Protein 3L8U (pdb70)

Organism: Streptococcus mutans serotype c (strain ATCC 700610 / UA159) (NCBI:txid210007)

Solvent-accessible surface area: 15433 Å² total; per-residue (Å²): 149,21,82,9,12,0,0,2,20,35,1,38,78,77,72,14,14,45,34,0,19,75,1,1,3,0,3,28,4,0,4,7,5,0,129,93,35,44,27,120,123,61,132,182,178,171,127,65,150,40,66,48,68,109,17,100,44,16,107,52,1,54,124,116,29,81,44,85,13,6,0,19,22,113,176,9,154,91,16,5,13,103,35,99,1,96,57,97,77,52,0,18,0,0,3,12,46,62,95,150,29,10,54,76,82,28,65,72,75,30,72,144,59,12,3,77,19,14,42,17,93,102,98,25,126,43,19,24,20,1,0,14,0,0,5,1,0,1,11,0,1,59,33,25,120,28,88,18,22,137,49,50,188,113,123,16,51,11,13,0,0,1,19,33,0,38,82,79,72,14,15,45,36,0,28,91,1,0,12,0,2,28,3,3,4,8,6,0,133,92,33,43,31,117,127,54,126,177,155,189,102,72,53,70,107,20,101,43,17,101,58,1,55,119,124,28,80,43,84,12,5,0,21,24,113,178,10,153,93,16,5,13,106,34,95,1,94,59,94,79,51,0,19,0,0,4,13,45,60,94,148,30,6,37,145,80,27,69,75,131,21,69,133,68,13,2,78,19,14,42,17,93,101,68,5,129,41,16,26,20,2,0,15,0,0,6,1,0,1,10,0,1,59,34,26,119,28,85,6,22,133,35,29,163,84,35,112

Structure (mmCIF, N/CA/C/O backbone):
data_3L8U
#
_entry.id   3L8U
#
_cell.length_a   82.277
_cell.length_b   82.277
_cell.length_c   70.992
_cell.angle_alpha   90.00
_cell.angle_beta   90.00
_cell.angle_gamma   90.00
#
_symmetry.space_group_name_H-M   'P 43'
#
loop_
_entity.id
_entity.type
_entity.pdbx_description
1 polymer 'Putative rRNA methylase'
2 water water
#
loop_
_atom_site.group_PDB
_atom_site.id
_atom_site.type_symbol
_atom_site.label_atom_id
_atom_site.label_alt_id
_atom_site.label_comp_id
_atom_site.label_asym_id
_atom_site.label_entity_id
_atom_site.label_seq_id
_atom_site.pdbx_PDB_ins_code
_atom_site.Cartn_x
_atom_site.Cartn_y
_atom_site.Cartn_z
_atom_site.occupancy
_atom_site.B_iso_or_equiv
_atom_site.auth_seq_id
_atom_site.auth_comp_id
_atom_site.auth_asym_id
_atom_site.auth_atom_id
_atom_site.pdbx_PDB_model_num
ATOM 1 N N . LEU A 1 15 ? 25.404 -7.209 2.321 1.00 60.91 15 LEU A N 1
ATOM 2 C CA . LEU A 1 15 ? 24.295 -6.865 3.284 1.00 58.63 15 LEU A CA 1
ATOM 3 C C . LEU A 1 15 ? 23.791 -5.417 3.127 1.00 54.62 15 LEU A C 1
ATOM 4 O O . LEU A 1 15 ? 24.566 -4.461 3.250 1.00 53.55 15 LEU A O 1
ATOM 9 N N . GLY A 1 16 ? 22.492 -5.276 2.860 1.00 52.84 16 GLY A N 1
ATOM 10 C CA . GLY A 1 16 ? 21.850 -3.985 2.599 1.00 48.71 16 GLY A CA 1
ATOM 11 C C . GLY A 1 16 ? 21.985 -2.911 3.664 1.00 45.91 16 GLY A C 1
ATOM 12 O O . GLY A 1 16 ? 21.744 -3.147 4.852 1.00 46.10 16 GLY A O 1
ATOM 13 N N . ARG A 1 17 ? 22.373 -1.720 3.218 1.00 42.93 17 ARG A N 1
ATOM 14 C CA . ARG A 1 17 ? 22.532 -0.556 4.093 1.00 40.06 17 ARG A CA 1
ATOM 15 C C . ARG A 1 17 ? 22.136 0.750 3.410 1.00 36.19 17 ARG A C 1
ATOM 16 O O . ARG A 1 17 ? 21.821 0.774 2.218 1.00 34.19 17 ARG A O 1
ATOM 24 N N . ASN A 1 18 ? 22.211 1.844 4.161 1.00 33.56 18 ASN A N 1
ATOM 25 C CA . ASN A 1 18 ? 21.843 3.151 3.596 1.00 31.57 18 ASN A CA 1
ATOM 26 C C . ASN A 1 18 ? 23.069 3.956 3.226 1.00 31.84 18 ASN A C 1
ATOM 27 O O . ASN A 1 18 ? 24.116 3.855 3.882 1.00 31.40 18 ASN A O 1
ATOM 32 N N . HIS A 1 19 ? 22.934 4.736 2.153 1.00 30.57 19 HIS A N 1
ATOM 33 C CA . HIS A 1 19 ? 24.047 5.509 1.590 1.00 30.96 19 HIS A CA 1
ATOM 34 C C . HIS A 1 19 ? 23.547 6.920 1.289 1.00 29.90 19 HIS A C 1
ATOM 35 O O . HIS A 1 19 ? 22.430 7.086 0.780 1.00 29.02 19 HIS A O 1
ATOM 42 N N . VAL A 1 20 ? 24.373 7.925 1.544 1.00 30.72 20 VAL A N 1
ATOM 43 C CA . VAL A 1 20 ? 24.017 9.321 1.200 1.00 30.13 20 VAL A CA 1
ATOM 44 C C . VAL A 1 20 ? 24.951 9.692 0.047 1.00 31.54 20 VAL A C 1
ATOM 45 O O . VAL A 1 20 ? 26.143 9.377 0.102 1.00 31.51 20 VAL A O 1
ATOM 49 N N . VAL A 1 21 ? 24.412 10.292 -1.014 1.00 30.97 21 VAL A N 1
ATOM 50 C CA . VAL A 1 21 ? 25.258 10.677 -2.165 1.00 31.88 21 VAL A CA 1
ATOM 51 C C . VAL A 1 21 ? 25.053 12.166 -2.385 1.00 31.95 21 VAL A C 1
ATOM 52 O O . VAL A 1 21 ? 23.921 12.606 -2.560 1.00 29.44 21 VAL A O 1
ATOM 56 N N . LEU A 1 22 ? 26.132 12.944 -2.270 1.00 31.35 22 LEU A N 1
ATOM 57 C CA . LEU A 1 22 ? 26.068 14.385 -2.432 1.00 30.82 22 LEU A CA 1
ATOM 58 C C . LEU A 1 22 ? 26.644 14.746 -3.798 1.00 32.67 22 LEU A C 1
ATOM 59 O O . LEU A 1 22 ? 27.766 14.443 -4.075 1.00 32.32 22 LEU A O 1
ATOM 64 N N . PHE A 1 23 ? 25.857 15.400 -4.629 1.00 33.70 23 PHE A N 1
ATOM 65 C CA . PHE A 1 23 ? 26.381 15.847 -5.932 1.00 35.45 23 PHE A CA 1
ATOM 66 C C . PHE A 1 23 ? 27.018 17.219 -5.772 1.00 35.07 23 PHE A C 1
ATOM 67 O O . PHE A 1 23 ? 26.296 18.176 -5.474 1.00 36.40 23 PHE A O 1
ATOM 75 N N . GLN A 1 24 ? 28.343 17.316 -5.977 1.00 36.34 24 GLN A N 1
ATOM 76 C CA . GLN A 1 24 ? 29.075 18.591 -5.895 1.00 36.59 24 GLN A CA 1
ATOM 77 C C . GLN A 1 24 ? 28.670 19.497 -4.708 1.00 36.76 24 GLN A C 1
ATOM 78 O O . GLN A 1 24 ? 28.311 20.645 -4.930 1.00 36.46 24 GLN A O 1
ATOM 84 N N . PRO A 1 25 ? 28.758 18.990 -3.436 1.00 37.14 25 PRO A N 1
ATOM 85 C CA . PRO A 1 25 ? 28.338 19.743 -2.239 1.00 36.06 25 PRO A CA 1
ATOM 86 C C . PRO A 1 25 ? 29.067 21.086 -2.237 1.00 38.10 25 PRO A C 1
ATOM 87 O O . PRO A 1 25 ? 30.259 21.106 -2.560 1.00 38.50 25 PRO A O 1
ATOM 91 N N . GLN A 1 26 ? 28.391 22.190 -1.908 1.00 37.41 26 GLN A N 1
ATOM 92 C CA . GLN A 1 26 ? 28.975 23.523 -2.109 1.00 39.16 26 GLN A CA 1
ATOM 93 C C . GLN A 1 26 ? 29.313 24.219 -0.821 1.00 40.02 26 GLN A C 1
ATOM 94 O O . GLN A 1 26 ? 30.142 25.090 -0.810 1.00 41.03 26 GLN A O 1
ATOM 100 N N . ILE A 1 27 ? 28.647 23.851 0.266 1.00 40.27 27 ILE A N 1
ATOM 101 C CA . ILE A 1 27 ? 28.832 24.540 1.549 1.00 41.37 27 ILE A CA 1
ATOM 102 C C . ILE A 1 27 ? 29.495 23.637 2.579 1.00 40.63 27 ILE A C 1
ATOM 103 O O . ILE A 1 27 ? 28.932 22.595 2.908 1.00 40.25 27 ILE A O 1
ATOM 108 N N . PRO A 1 28 ? 30.674 24.056 3.106 1.00 40.49 28 PRO A N 1
ATOM 109 C CA . PRO A 1 28 ? 31.419 23.272 4.082 1.00 39.84 28 PRO A CA 1
ATOM 110 C C . PRO A 1 28 ? 30.577 22.846 5.300 1.00 38.31 28 PRO A C 1
ATOM 111 O O . PRO A 1 28 ? 30.561 21.662 5.621 1.00 35.38 28 PRO A O 1
ATOM 115 N N . ALA A 1 29 ? 29.892 23.789 5.962 1.00 38.25 29 ALA A N 1
ATOM 116 C CA . ALA A 1 29 ? 29.115 23.460 7.158 1.00 38.72 29 ALA A CA 1
ATOM 117 C C . ALA A 1 29 ? 28.053 22.377 6.907 1.00 36.75 29 ALA A C 1
ATOM 118 O O . ALA A 1 29 ? 27.834 21.495 7.772 1.00 36.03 29 ALA A O 1
ATOM 120 N N . ASN A 1 30 ? 27.400 22.398 5.733 1.00 36.41 30 ASN A N 1
ATOM 121 C CA . ASN A 1 30 ? 26.413 21.325 5.394 1.00 34.58 30 ASN A CA 1
ATOM 122 C C . ASN A 1 30 ? 27.125 19.988 5.272 1.00 33.54 30 ASN A C 1
ATOM 123 O O . ASN A 1 30 ? 26.612 18.965 5.736 1.00 33.33 30 ASN A O 1
ATOM 128 N N . THR A 1 31 ? 28.322 19.972 4.669 1.00 34.26 31 THR A N 1
ATOM 129 C CA . THR A 1 31 ? 29.020 18.702 4.488 1.00 34.13 31 THR A CA 1
ATOM 130 C C . THR A 1 31 ? 29.505 18.139 5.829 1.00 33.98 31 THR A C 1
ATOM 131 O O . THR A 1 31 ? 29.431 16.948 6.060 1.00 32.50 31 THR A O 1
ATOM 135 N N . GLY A 1 32 ? 29.970 18.996 6.730 1.00 34.11 32 GLY A N 1
ATOM 136 C CA . GLY A 1 32 ? 30.371 18.546 8.071 1.00 35.43 32 GLY A CA 1
ATOM 137 C C . GLY A 1 32 ? 29.233 18.009 8.921 1.00 33.94 32 GLY A C 1
ATOM 138 O O . GLY A 1 32 ? 29.389 17.033 9.655 1.00 33.34 32 GLY A O 1
ATOM 139 N N . ASN A 1 33 ? 28.061 18.624 8.824 1.00 33.63 33 ASN A N 1
ATOM 140 C CA . ASN A 1 33 ? 26.888 18.078 9.501 1.00 32.85 33 ASN A CA 1
ATOM 141 C C . ASN A 1 33 ? 26.434 16.743 8.949 1.00 30.61 33 ASN A C 1
ATOM 142 O O . ASN A 1 33 ? 26.068 15.853 9.711 1.00 30.04 33 ASN A O 1
ATOM 147 N N . ILE A 1 34 ? 26.480 16.602 7.622 1.00 30.31 34 ILE A N 1
ATOM 148 C CA . ILE A 1 34 ? 26.173 15.333 6.932 1.00 28.88 34 ILE A CA 1
ATOM 149 C C . ILE A 1 34 ? 27.105 14.194 7.362 1.00 29.03 34 ILE A C 1
ATOM 150 O O . ILE A 1 34 ? 26.654 13.073 7.652 1.00 29.48 34 ILE A O 1
ATOM 155 N N . ALA A 1 35 ? 28.402 14.482 7.440 1.00 28.70 35 ALA A N 1
ATOM 156 C CA . ALA A 1 35 ? 29.368 13.527 7.940 1.00 30.04 35 ALA A CA 1
ATOM 157 C C . ALA A 1 35 ? 29.015 13.061 9.338 1.00 30.64 35 ALA A C 1
ATOM 158 O O . ALA A 1 35 ? 29.114 11.861 9.658 1.00 32.94 35 ALA A O 1
ATOM 160 N N . ARG A 1 36 ? 28.633 13.994 10.193 1.00 31.09 36 ARG A N 1
ATOM 161 C CA . ARG A 1 36 ? 28.201 13.669 11.544 1.00 33.38 36 ARG A CA 1
ATOM 162 C C . ARG A 1 36 ? 26.939 12.793 11.621 1.00 31.68 36 ARG A C 1
ATOM 163 O O . ARG A 1 36 ? 26.852 11.855 12.425 1.00 30.95 36 ARG A O 1
ATOM 171 N N . THR A 1 37 ? 25.948 13.094 10.784 1.00 30.83 37 THR A N 1
ATOM 172 C CA . THR A 1 37 ? 24.762 12.271 10.698 1.00 28.24 37 THR A CA 1
ATOM 173 C C . THR A 1 37 ? 25.149 10.874 10.214 1.00 27.43 37 THR A C 1
ATOM 174 O O . THR A 1 37 ? 24.673 9.881 10.752 1.00 26.09 37 THR A O 1
ATOM 178 N N . CYS A 1 38 ? 25.962 10.786 9.166 1.00 28.42 38 CYS A N 1
ATOM 179 C CA . CYS A 1 38 ? 26.445 9.479 8.684 1.00 30.00 38 CYS A CA 1
ATOM 180 C C . CYS A 1 38 ? 27.157 8.648 9.767 1.00 31.05 38 CYS A C 1
ATOM 181 O O . CYS A 1 38 ? 26.901 7.446 9.916 1.00 31.35 38 CYS A O 1
ATOM 184 N N . ALA A 1 39 ? 28.069 9.279 10.505 1.00 32.33 39 ALA A N 1
ATOM 185 C CA . ALA A 1 39 ? 28.776 8.621 11.600 1.00 32.95 39 ALA A CA 1
ATOM 186 C C . ALA A 1 39 ? 27.789 8.144 12.640 1.00 33.04 39 ALA A C 1
ATOM 187 O O . ALA A 1 39 ? 28.021 7.098 13.211 1.00 35.48 39 ALA A O 1
ATOM 189 N N . ALA A 1 40 ? 26.745 8.928 12.946 1.00 29.42 40 ALA A N 1
ATOM 190 C CA . ALA A 1 40 ? 25.781 8.579 14.017 1.00 31.08 40 ALA A CA 1
ATOM 191 C C . ALA A 1 40 ? 24.892 7.406 13.615 1.00 30.02 40 ALA A C 1
ATOM 192 O O . ALA A 1 40 ? 24.272 6.735 14.478 1.00 28.30 40 ALA A O 1
ATOM 194 N N . THR A 1 41 ? 24.770 7.223 12.297 1.00 29.03 41 THR A N 1
ATOM 195 C CA . THR A 1 41 ? 23.767 6.294 11.763 1.00 29.82 41 THR A CA 1
ATOM 196 C C . THR A 1 41 ? 24.311 5.064 10.986 1.00 31.47 41 THR A C 1
ATOM 197 O O . THR A 1 41 ? 23.501 4.271 10.457 1.00 30.58 41 THR A O 1
ATOM 201 N N . ASN A 1 42 ? 25.646 4.949 10.873 1.00 29.70 42 ASN A N 1
ATOM 202 C CA . ASN A 1 42 ? 26.262 3.874 10.103 1.00 31.54 42 ASN A CA 1
ATOM 203 C C . ASN A 1 42 ? 25.856 3.977 8.619 1.00 31.13 42 ASN A C 1
ATOM 204 O O . ASN A 1 42 ? 25.737 2.972 7.945 1.00 31.75 42 ASN A O 1
ATOM 209 N N . THR A 1 43 ? 25.690 5.202 8.134 1.00 29.25 43 THR A N 1
ATOM 210 C CA . THR A 1 43 ? 25.382 5.467 6.733 1.00 30.26 43 THR A CA 1
ATOM 211 C C . THR A 1 43 ? 26.695 5.733 6.002 1.00 32.30 43 THR A C 1
ATOM 212 O O . THR A 1 43 ? 27.558 6.475 6.509 1.00 32.61 43 THR A O 1
ATOM 216 N N . SER A 1 44 ? 26.873 5.120 4.827 1.00 33.07 44 SER A N 1
ATOM 217 C CA . SER A 1 44 ? 28.026 5.432 3.981 1.00 34.43 44 SER A CA 1
ATOM 218 C C . SER A 1 44 ? 27.837 6.737 3.274 1.00 33.78 44 SER A C 1
ATOM 219 O O . SER A 1 44 ? 26.735 7.059 2.883 1.00 33.42 44 SER A O 1
ATOM 222 N N . LEU A 1 45 ? 28.926 7.456 3.028 1.00 33.97 45 LEU A N 1
ATOM 223 C CA . LEU A 1 45 ? 28.826 8.733 2.369 1.00 34.48 45 LEU A CA 1
ATOM 224 C C . LEU A 1 45 ? 29.564 8.696 1.026 1.00 35.29 45 LEU A C 1
ATOM 225 O O . LEU A 1 45 ? 30.693 8.188 0.910 1.00 36.03 45 LEU A O 1
ATOM 230 N N . HIS A 1 46 ? 28.903 9.208 -0.001 1.00 34.52 46 HIS A N 1
ATOM 231 C CA . HIS A 1 46 ? 29.464 9.198 -1.352 1.00 35.30 46 HIS A CA 1
ATOM 232 C C . HIS A 1 46 ? 29.404 10.626 -1.870 1.00 35.49 46 HIS A C 1
ATOM 233 O O . HIS A 1 46 ? 28.382 11.307 -1.703 1.00 33.60 46 HIS A O 1
ATOM 240 N N . ILE A 1 47 ? 30.468 11.075 -2.510 1.00 35.28 47 ILE A N 1
ATOM 241 C CA . ILE A 1 47 ? 30.556 12.458 -2.949 1.00 36.12 47 ILE A CA 1
ATOM 242 C C . ILE A 1 47 ? 31.001 12.489 -4.412 1.00 37.59 47 ILE A C 1
ATOM 243 O O . ILE A 1 47 ? 31.984 11.863 -4.806 1.00 40.13 47 ILE A O 1
ATOM 248 N N . ILE A 1 48 ? 30.283 13.238 -5.217 1.00 38.07 48 ILE A N 1
ATOM 249 C CA . ILE A 1 48 ? 30.641 13.424 -6.641 1.00 39.41 48 ILE A CA 1
ATOM 250 C C . ILE A 1 48 ? 31.450 14.707 -6.779 1.00 38.72 48 ILE A C 1
ATOM 251 O O . ILE A 1 48 ? 30.972 15.758 -6.411 1.00 39.99 48 ILE A O 1
ATOM 256 N N . ARG A 1 49 ? 32.698 14.608 -7.263 1.00 44.06 49 ARG A N 1
ATOM 257 C CA . ARG A 1 49 ? 33.639 15.725 -7.335 1.00 45.07 49 ARG A CA 1
ATOM 258 C C . ARG A 1 49 ? 33.130 16.595 -8.538 1.00 45.78 49 ARG A C 1
ATOM 259 O O . ARG A 1 49 ? 32.449 16.093 -9.430 1.00 45.82 49 ARG A O 1
ATOM 267 N N . PRO A 1 50 ? 33.433 17.909 -8.557 1.00 46.80 50 PRO A N 1
ATOM 268 C CA . PRO A 1 50 ? 34.130 18.564 -7.459 1.00 47.83 50 PRO A CA 1
ATOM 269 C C . PRO A 1 50 ? 33.248 19.222 -6.397 1.00 46.58 50 PRO A C 1
ATOM 270 O O . PRO A 1 50 ? 32.146 19.730 -6.664 1.00 44.66 50 PRO A O 1
ATOM 274 N N . MET A 1 51 ? 33.753 19.212 -5.175 1.00 47.26 51 MET A N 1
ATOM 275 C CA . MET A 1 51 ? 33.111 19.959 -4.121 1.00 48.38 51 MET A CA 1
ATOM 276 C C . MET A 1 51 ? 33.331 21.457 -4.370 1.00 47.12 51 MET A C 1
ATOM 277 O O . MET A 1 51 ? 34.289 21.855 -5.028 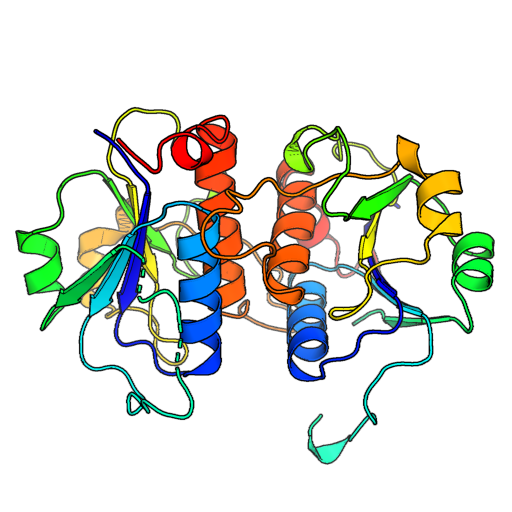1.00 49.99 51 MET A O 1
ATOM 282 N N . GLY A 1 52 ? 32.465 22.292 -3.825 1.00 45.08 52 GLY A N 1
ATOM 283 C CA . GLY A 1 52 ? 32.587 23.723 -4.017 1.00 45.20 52 GLY A CA 1
ATOM 284 C C . GLY A 1 52 ? 33.495 24.421 -3.037 1.00 46.28 52 GLY A C 1
ATOM 285 O O . GLY A 1 52 ? 33.575 25.650 -3.037 1.00 47.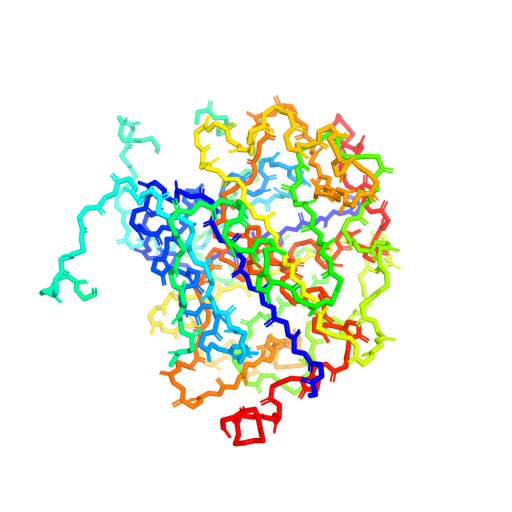22 52 GLY A O 1
ATOM 286 N N . PHE A 1 53 ? 34.208 23.644 -2.215 1.00 45.81 53 PHE A N 1
ATOM 287 C CA . PHE A 1 53 ? 35.050 24.206 -1.174 1.00 46.79 53 PHE A CA 1
ATOM 288 C C . PHE A 1 53 ? 36.337 23.405 -0.973 1.00 49.22 53 PHE A C 1
ATOM 289 O O . PHE A 1 53 ? 36.364 22.214 -1.233 1.00 48.29 53 PHE A O 1
ATOM 297 N N . PRO A 1 54 ? 37.421 24.075 -0.557 1.00 53.49 54 PRO A N 1
ATOM 298 C CA . PRO A 1 54 ? 38.660 23.373 -0.242 1.00 56.67 54 PRO A CA 1
ATOM 299 C C . PRO A 1 54 ? 38.541 22.575 1.057 1.00 57.98 54 PRO A C 1
ATOM 300 O O . PRO A 1 54 ? 37.826 23.009 1.998 1.00 57.92 54 PRO A O 1
ATOM 304 N N . ILE A 1 55 ? 39.180 21.397 1.074 1.00 59.65 55 ILE A N 1
ATOM 305 C CA . ILE A 1 55 ? 39.220 20.530 2.254 1.00 60.99 55 ILE A CA 1
ATOM 306 C C . ILE A 1 55 ? 40.371 20.981 3.126 1.00 63.73 55 ILE A C 1
ATOM 307 O O . ILE A 1 55 ? 41.544 20.821 2.777 1.00 64.96 55 ILE A O 1
ATOM 312 N N . ASP A 1 56 ? 40.027 21.581 4.253 1.00 64.70 56 ASP A N 1
ATOM 313 C CA . ASP A 1 56 ? 41.024 22.187 5.110 1.00 67.79 56 ASP A CA 1
ATOM 314 C C . ASP A 1 56 ? 41.240 21.310 6.337 1.00 68.90 56 ASP A C 1
ATOM 315 O O . ASP A 1 56 ? 40.385 21.214 7.213 1.00 66.94 56 ASP A O 1
ATOM 320 N N . ASP A 1 57 ? 42.406 20.667 6.349 1.00 71.79 57 ASP A N 1
ATOM 321 C CA . ASP A 1 57 ? 42.869 19.761 7.391 1.00 74.17 57 ASP A CA 1
ATOM 322 C C . ASP A 1 57 ? 42.638 20.282 8.808 1.00 75.40 57 ASP A C 1
ATOM 323 O O . ASP A 1 57 ? 41.994 19.615 9.617 1.00 73.81 57 ASP A O 1
ATOM 328 N N . LYS A 1 58 ? 43.195 21.460 9.096 1.00 78.30 58 LYS A N 1
ATOM 329 C CA . LYS A 1 58 ? 43.080 22.109 10.405 1.00 81.05 58 LYS A CA 1
ATOM 330 C C . LYS A 1 58 ? 41.646 22.452 10.811 1.00 79.60 58 LYS A C 1
ATOM 331 O O . LYS A 1 58 ? 41.244 22.155 11.932 1.00 79.90 58 LYS A O 1
ATOM 337 N N . LYS A 1 59 ? 40.882 23.072 9.911 1.00 78.93 59 LYS A N 1
ATOM 338 C CA . LYS A 1 59 ? 39.455 23.325 10.163 1.00 78.21 59 LYS A CA 1
ATOM 339 C C . LYS A 1 59 ? 38.702 22.016 10.425 1.00 77.01 59 LYS A C 1
ATOM 340 O O . LYS A 1 59 ? 37.822 21.971 11.299 1.00 77.23 59 LYS A O 1
ATOM 346 N N . MET A 1 60 ? 39.037 20.980 9.640 1.00 76.65 60 MET A N 1
ATOM 347 C CA . MET A 1 60 ? 38.703 19.556 9.906 1.00 75.49 60 MET A CA 1
ATOM 348 C C . MET A 1 60 ? 37.653 19.009 8.955 1.00 72.81 60 MET A C 1
ATOM 349 O O . MET A 1 60 ? 37.867 18.981 7.736 1.00 72.24 60 MET A O 1
ATOM 354 N N . TYR A 1 67 ? 36.860 14.319 12.796 1.00 73.88 67 TYR A N 1
ATOM 355 C CA . TYR A 1 67 ? 38.001 13.582 13.367 1.00 76.76 67 TYR A CA 1
ATOM 356 C C . TYR A 1 67 ? 37.855 12.045 13.305 1.00 76.55 67 TYR A C 1
ATOM 357 O O . TYR A 1 67 ? 38.727 11.309 13.798 1.00 78.34 67 TYR A O 1
ATOM 359 N N . TRP A 1 68 ? 36.760 11.576 12.700 1.00 73.89 68 TRP A N 1
ATOM 360 C CA . TRP A 1 68 ? 36.433 10.141 12.615 1.00 73.84 68 TRP A CA 1
ATOM 361 C C . TRP A 1 68 ? 36.418 9.641 11.150 1.00 72.95 68 TRP A C 1
ATOM 362 O O . TRP A 1 68 ? 35.997 8.506 10.881 1.00 72.12 68 TRP A O 1
ATOM 373 N N . ASP A 1 69 ? 36.885 10.493 10.226 1.00 73.35 69 ASP A N 1
ATOM 374 C CA . ASP A 1 69 ? 36.981 10.190 8.782 1.00 72.94 69 ASP A CA 1
ATOM 375 C C . ASP A 1 69 ? 37.291 8.723 8.431 1.00 73.90 69 ASP A C 1
ATOM 376 O O . ASP A 1 69 ? 38.246 8.117 8.949 1.00 75.80 69 ASP A O 1
ATOM 381 N N . LEU A 1 71 ? 34.389 7.182 9.418 1.00 59.29 71 LEU A N 1
ATOM 382 C CA . LEU A 1 71 ? 33.227 6.862 8.598 1.00 56.50 71 LEU A CA 1
ATOM 383 C C . LEU A 1 71 ? 33.619 6.357 7.197 1.00 56.16 71 LEU A C 1
ATOM 384 O O . LEU A 1 71 ? 34.778 6.492 6.774 1.00 56.50 71 LEU A O 1
ATOM 389 N N . ASP A 1 72 ? 32.661 5.739 6.515 1.00 52.81 72 ASP A N 1
ATOM 390 C CA . ASP A 1 72 ? 32.884 5.102 5.223 1.00 52.94 72 ASP A CA 1
ATOM 391 C C . ASP A 1 72 ? 32.630 6.053 4.029 1.00 51.52 72 ASP A C 1
ATOM 392 O O . ASP A 1 72 ? 31.477 6.191 3.588 1.00 49.63 72 ASP A O 1
ATOM 397 N N . VAL A 1 73 ? 33.693 6.687 3.494 1.00 51.00 73 VAL A N 1
ATOM 398 C CA . VAL A 1 73 ? 33.525 7.730 2.473 1.00 49.27 73 VAL A CA 1
ATOM 399 C C . VAL A 1 73 ? 34.120 7.361 1.130 1.00 49.52 73 VAL A C 1
ATOM 400 O O . VAL A 1 73 ? 35.221 6.801 1.057 1.00 51.69 73 VAL A O 1
ATOM 404 N N . HIS A 1 74 ? 33.392 7.673 0.060 1.00 47.18 74 HIS A N 1
ATOM 405 C CA . HIS A 1 74 ? 33.804 7.322 -1.302 1.00 47.78 74 HIS A CA 1
ATOM 406 C C . HIS A 1 74 ? 33.667 8.555 -2.161 1.00 46.60 74 HIS A C 1
ATOM 407 O O . HIS A 1 74 ? 32.696 9.317 -2.007 1.00 42.05 74 HIS A O 1
ATOM 414 N N . PHE A 1 75 ? 34.615 8.731 -3.077 1.00 47.01 75 PHE A N 1
ATOM 415 C CA . PHE A 1 75 ? 34.591 9.834 -4.025 1.00 47.94 75 PHE A CA 1
ATOM 416 C C . PHE A 1 75 ? 34.458 9.322 -5.459 1.00 48.61 75 PHE A C 1
ATOM 417 O O . PHE A 1 75 ? 34.888 8.215 -5.783 1.00 48.00 75 PHE A O 1
ATOM 425 N N . TYR A 1 76 ? 33.855 10.147 -6.306 1.00 47.02 76 TYR A N 1
ATOM 426 C CA . TYR A 1 76 ? 33.626 9.830 -7.726 1.00 48.08 76 TYR A CA 1
ATOM 427 C C . TYR A 1 76 ? 33.884 11.070 -8.573 1.00 49.69 76 TYR A C 1
ATOM 428 O O . TYR A 1 76 ? 33.574 12.212 -8.160 1.00 48.92 76 TYR A O 1
ATOM 437 N N . ASP A 1 77 ? 34.431 10.827 -9.766 1.00 52.01 77 ASP A N 1
ATOM 438 C CA . ASP A 1 77 ? 34.731 11.880 -10.719 1.00 53.68 77 ASP A CA 1
ATOM 439 C C . ASP A 1 77 ? 33.458 12.515 -11.276 1.00 52.17 77 ASP A C 1
ATOM 440 O O . ASP A 1 77 ? 33.484 13.665 -11.746 1.00 52.37 77 ASP A O 1
ATOM 445 N N . SER A 1 78 ? 32.357 11.760 -11.252 1.00 50.25 78 SER A N 1
ATOM 446 C CA . SER A 1 78 ? 31.150 12.148 -11.972 1.00 49.45 78 SER A CA 1
ATOM 447 C C . SER A 1 78 ? 29.970 11.283 -11.566 1.00 47.79 78 SER A C 1
ATOM 448 O O . SER A 1 78 ? 30.145 10.229 -10.975 1.00 47.62 78 SER A O 1
ATOM 451 N N . LEU A 1 79 ? 28.771 11.738 -11.909 1.00 47.48 79 LEU A N 1
ATOM 452 C CA . LEU A 1 79 ? 27.543 10.995 -11.671 1.00 48.46 79 LEU A CA 1
ATOM 453 C C . LEU A 1 79 ? 27.572 9.639 -12.431 1.00 49.39 79 LEU A C 1
ATOM 454 O O . LEU A 1 79 ? 27.304 8.569 -11.865 1.00 48.51 79 LEU A O 1
ATOM 459 N N . ASN A 1 80 ? 27.961 9.684 -13.699 1.00 51.79 80 ASN A N 1
ATOM 460 C CA . ASN A 1 80 ? 28.167 8.461 -14.471 1.00 53.93 80 ASN A CA 1
ATOM 461 C C . ASN A 1 80 ? 29.081 7.439 -13.789 1.00 53.95 80 ASN A C 1
ATOM 462 O O . ASN A 1 80 ? 28.824 6.239 -13.845 1.00 53.46 80 ASN A O 1
ATOM 467 N N . ASP A 1 81 ? 30.140 7.936 -13.151 1.00 54.54 81 ASP A N 1
ATOM 468 C CA . ASP A 1 81 ? 31.129 7.127 -12.434 1.00 55.78 81 ASP A CA 1
ATOM 469 C C . ASP A 1 81 ? 30.478 6.412 -11.251 1.00 53.28 81 ASP A C 1
ATOM 470 O O . ASP A 1 81 ? 30.672 5.206 -11.049 1.00 53.91 81 ASP A O 1
ATOM 475 N N . PHE A 1 82 ? 29.736 7.177 -10.448 1.00 50.40 82 PHE A N 1
ATOM 476 C CA . PHE A 1 82 ? 28.995 6.635 -9.316 1.00 47.66 82 PHE A CA 1
ATOM 477 C C . PHE A 1 82 ? 27.955 5.592 -9.795 1.00 48.48 82 PHE A C 1
ATOM 478 O O . PHE A 1 82 ? 27.794 4.537 -9.193 1.00 48.09 82 PHE A O 1
ATOM 486 N N . MET A 1 83 ? 27.275 5.889 -10.899 1.00 50.01 83 MET A N 1
ATOM 487 C CA . MET A 1 83 ? 26.259 4.990 -11.477 1.00 51.37 83 MET A CA 1
ATOM 488 C C . MET A 1 83 ? 26.764 3.642 -12.017 1.00 54.82 83 MET A C 1
ATOM 489 O O . MET A 1 83 ? 25.989 2.682 -12.066 1.00 54.74 83 MET A O 1
ATOM 494 N N . ASN A 1 84 ? 28.041 3.571 -12.427 1.00 58.63 84 ASN A N 1
ATOM 495 C CA . ASN A 1 84 ? 28.670 2.294 -12.820 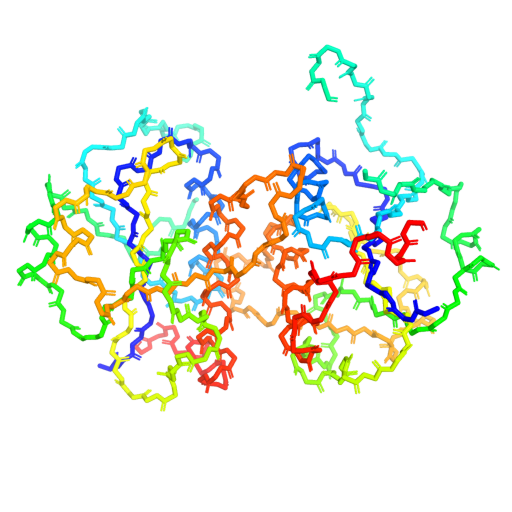1.00 62.43 84 ASN A CA 1
ATOM 496 C C . ASN A 1 84 ? 28.976 1.431 -11.598 1.00 63.56 84 ASN A C 1
ATOM 497 O O . ASN A 1 84 ? 29.024 0.206 -11.687 1.00 65.22 84 ASN A O 1
ATOM 502 N N . ILE A 1 85 ? 29.172 2.079 -10.456 1.00 63.23 85 ILE A N 1
ATOM 503 C CA . ILE A 1 85 ? 29.516 1.396 -9.215 1.00 64.40 85 ILE A CA 1
ATOM 504 C C . ILE A 1 85 ? 28.308 1.224 -8.261 1.00 63.06 85 ILE A C 1
ATOM 505 O O . ILE A 1 85 ? 28.349 0.331 -7.417 1.00 64.90 85 ILE A O 1
ATOM 510 N N . CYS A 1 86 ? 27.248 2.046 -8.403 1.00 61.15 86 CYS A N 1
ATOM 511 C CA . CYS A 1 86 ? 25.991 1.953 -7.595 1.00 58.91 86 CYS A CA 1
ATOM 512 C C . CYS A 1 86 ? 25.308 0.619 -7.840 1.00 58.79 86 CYS A C 1
ATOM 513 O O . CYS A 1 86 ? 25.063 0.255 -8.978 1.00 60.53 86 CYS A O 1
ATOM 516 N N . SER A 1 87 ? 25.003 -0.096 -6.767 1.00 57.24 87 SER A N 1
ATOM 517 C CA . SER A 1 87 ? 24.194 -1.286 -6.856 1.00 57.22 87 SER A CA 1
ATOM 518 C C . SER A 1 87 ? 23.149 -1.279 -5.759 1.00 54.10 87 SER A C 1
ATOM 519 O O . SER A 1 87 ? 23.493 -1.328 -4.574 1.00 53.92 87 SER A O 1
ATOM 522 N N . GLY A 1 88 ? 21.878 -1.223 -6.150 1.00 51.83 88 GLY A N 1
ATOM 523 C CA . GLY A 1 88 ? 20.773 -1.301 -5.207 1.00 47.95 88 GLY A CA 1
ATOM 524 C C . GLY A 1 88 ? 19.619 -0.421 -5.666 1.00 46.66 88 GLY A C 1
ATOM 525 O O . GLY A 1 88 ? 19.328 -0.370 -6.876 1.00 47.47 88 GLY A O 1
ATOM 526 N N . LYS A 1 89 ? 18.951 0.242 -4.721 1.00 42.13 89 LYS A N 1
ATOM 527 C CA . LYS A 1 89 ? 17.849 1.153 -5.051 1.00 41.14 89 LYS A CA 1
ATOM 528 C C . LYS A 1 89 ? 18.302 2.587 -4.926 1.00 37.83 89 LYS A C 1
ATOM 529 O O . LYS A 1 89 ? 18.867 2.980 -3.922 1.00 37.27 89 LYS A O 1
ATOM 535 N N . LEU A 1 90 ? 18.072 3.366 -5.965 1.00 36.37 90 LEU A N 1
ATOM 536 C CA . LEU A 1 90 ? 18.507 4.755 -5.950 1.00 34.72 90 LEU A CA 1
ATOM 537 C C . LEU A 1 90 ? 17.279 5.656 -5.787 1.00 32.76 90 LEU A C 1
ATOM 538 O O . LEU A 1 90 ? 16.282 5.467 -6.488 1.00 31.98 90 LEU A O 1
ATOM 543 N N . HIS A 1 91 ? 17.381 6.656 -4.916 1.00 30.03 91 HIS A N 1
ATOM 544 C CA . HIS A 1 91 ? 16.278 7.627 -4.678 1.00 29.95 91 HIS A CA 1
ATOM 545 C C . HIS A 1 91 ? 16.817 9.016 -4.891 1.00 29.66 91 HIS A C 1
ATOM 546 O O . HIS A 1 91 ? 17.842 9.378 -4.305 1.00 30.35 91 HIS A O 1
ATOM 553 N N . LEU A 1 92 ? 16.178 9.778 -5.770 1.00 29.25 92 LEU A N 1
ATOM 554 C CA . LEU A 1 92 ? 16.633 11.137 -6.042 1.00 28.52 92 LEU A CA 1
ATOM 555 C C . LEU A 1 92 ? 15.822 12.054 -5.144 1.00 28.82 92 LEU A C 1
ATOM 556 O O . LEU A 1 92 ? 14.583 12.005 -5.167 1.00 28.12 92 LEU A O 1
ATOM 561 N N . ILE A 1 93 ? 16.473 12.886 -4.347 1.00 28.56 93 ILE A N 1
ATOM 562 C CA . ILE A 1 93 ? 15.708 13.828 -3.514 1.00 28.45 93 ILE A CA 1
ATOM 563 C C . ILE A 1 93 ? 15.549 15.158 -4.227 1.00 29.69 93 ILE A C 1
ATOM 564 O O . ILE A 1 93 ? 16.512 15.871 -4.392 1.00 28.98 93 ILE A O 1
ATOM 569 N N . THR A 1 94 ? 14.341 15.508 -4.678 1.00 28.79 94 THR A N 1
ATOM 570 C CA . THR A 1 94 ? 14.167 16.735 -5.465 1.00 32.84 94 THR A CA 1
ATOM 571 C C . THR A 1 94 ? 12.957 17.539 -5.015 1.00 32.10 94 THR A C 1
ATOM 572 O O . THR A 1 94 ? 12.113 17.021 -4.332 1.00 33.38 94 THR A O 1
ATOM 576 N N . LYS A 1 95 ? 12.802 18.768 -5.476 1.00 33.79 95 LYS A N 1
ATOM 577 C CA . LYS A 1 95 ? 11.657 19.595 -5.054 1.00 33.56 95 LYS A CA 1
ATOM 578 C C . LYS A 1 95 ? 10.373 19.193 -5.731 1.00 34.36 95 LYS A C 1
ATOM 579 O O . LYS A 1 95 ? 9.260 19.450 -5.201 1.00 34.40 95 LYS A O 1
ATOM 585 N N . PHE A 1 96 ? 10.471 18.642 -6.933 1.00 33.35 96 PHE A N 1
ATOM 586 C CA . PHE A 1 96 ? 9.265 18.532 -7.730 1.00 34.89 96 PHE A CA 1
ATOM 587 C C . PHE A 1 96 ? 8.814 17.123 -8.055 1.00 33.39 96 PHE A C 1
ATOM 588 O O . PHE A 1 96 ? 7.964 16.947 -8.905 1.00 33.65 96 PHE A O 1
ATOM 596 N N . ALA A 1 97 ? 9.337 16.150 -7.330 1.00 30.38 97 ALA A N 1
ATOM 597 C CA . ALA A 1 97 ? 8.904 14.770 -7.524 1.00 29.35 97 ALA A CA 1
ATOM 598 C C . ALA A 1 97 ? 7.441 14.609 -7.139 1.00 28.73 97 ALA A C 1
ATOM 599 O O . ALA A 1 97 ? 7.024 15.169 -6.152 1.00 28.51 97 ALA A O 1
ATOM 601 N N . ASN A 1 98 ? 6.686 13.815 -7.902 1.00 29.37 98 ASN A N 1
ATOM 602 C CA . ASN A 1 98 ? 5.333 13.430 -7.559 1.00 29.68 98 ASN A CA 1
ATOM 603 C C . ASN A 1 98 ? 5.218 12.235 -6.608 1.00 29.06 98 ASN A C 1
ATOM 604 O O . ASN A 1 98 ? 4.349 11.397 -6.782 1.00 28.27 98 ASN A O 1
ATOM 609 N N . LYS A 1 99 ? 6.071 12.155 -5.593 1.00 28.38 99 LYS A N 1
ATOM 610 C CA . LYS A 1 99 ? 5.971 11.103 -4.571 1.00 28.11 99 LYS A CA 1
ATOM 611 C C . LYS A 1 99 ? 6.647 11.658 -3.343 1.00 27.83 99 LYS A C 1
ATOM 612 O O . LYS A 1 99 ? 7.650 12.369 -3.466 1.00 26.63 99 LYS A O 1
ATOM 618 N N . THR A 1 100 ? 6.087 11.356 -2.180 1.00 26.32 100 THR A N 1
ATOM 619 C CA . THR A 1 100 ? 6.609 11.858 -0.910 1.00 25.91 100 THR A CA 1
ATOM 620 C C . THR A 1 100 ? 7.615 10.846 -0.324 1.00 25.29 100 THR A C 1
ATOM 621 O O . THR A 1 100 ? 7.323 9.628 -0.343 1.00 24.73 100 THR A O 1
ATOM 625 N N . TYR A 1 101 ? 8.734 11.355 0.172 1.00 23.86 101 TYR A N 1
ATOM 626 C CA . TYR A 1 101 ? 9.826 10.584 0.752 1.00 22.89 101 TYR A CA 1
ATOM 627 C C . TYR A 1 101 ? 9.332 9.459 1.655 1.00 24.44 101 TYR A C 1
ATOM 628 O O . TYR A 1 101 ? 9.799 8.382 1.558 1.00 23.27 101 TYR A O 1
ATOM 637 N N . SER A 1 102 ? 8.362 9.743 2.508 1.00 22.80 102 SER A N 1
ATOM 638 C CA . SER A 1 102 ? 7.869 8.772 3.454 1.00 24.94 102 SER A CA 1
ATOM 639 C C . SER A 1 102 ? 6.896 7.746 2.908 1.00 26.18 102 SER A C 1
ATOM 640 O O . SER A 1 102 ? 6.524 6.853 3.610 1.00 27.92 102 SER A O 1
ATOM 643 N N . ASP A 1 103 ? 6.488 7.891 1.671 1.00 26.11 103 ASP A N 1
ATOM 644 C CA . ASP A 1 103 ? 5.627 6.916 1.051 1.00 27.57 103 ASP A CA 1
ATOM 645 C C . ASP A 1 103 ? 6.383 5.851 0.276 1.00 27.89 103 ASP A C 1
ATOM 646 O O . ASP A 1 103 ? 5.820 4.884 -0.085 1.00 27.74 103 ASP A O 1
ATOM 651 N N . GLU A 1 104 ? 7.667 6.053 0.063 1.00 27.30 104 GLU A N 1
ATOM 652 C CA . GLU A 1 104 ? 8.565 5.034 -0.474 1.00 28.59 104 GLU A CA 1
ATOM 653 C C . GLU A 1 104 ? 8.809 3.969 0.623 1.00 29.64 104 GLU A C 1
ATOM 654 O O . GLU A 1 104 ? 8.796 4.280 1.832 1.00 28.09 104 GLU A O 1
ATOM 660 N N . ASN A 1 105 ? 8.902 2.701 0.200 1.00 29.53 105 ASN A N 1
ATOM 661 C CA . ASN A 1 105 ? 9.143 1.611 1.117 1.00 31.93 105 ASN A CA 1
ATOM 662 C C . ASN A 1 105 ? 10.652 1.298 1.201 1.00 30.62 105 ASN A C 1
ATOM 663 O O . ASN A 1 105 ? 11.257 0.921 0.205 1.00 32.83 105 ASN A O 1
ATOM 668 N N . TYR A 1 106 ? 11.248 1.466 2.388 1.00 29.03 106 TYR A N 1
ATOM 669 C CA . TYR A 1 106 ? 12.666 1.205 2.643 1.00 28.69 106 TYR A CA 1
ATOM 670 C C . TYR A 1 106 ? 12.879 -0.099 3.446 1.00 31.45 106 TYR A C 1
ATOM 671 O O . TYR A 1 106 ? 14.018 -0.476 3.741 1.00 31.34 106 TYR A O 1
ATOM 680 N N . ASP A 1 107 ? 11.765 -0.752 3.791 1.00 34.13 107 ASP A N 1
ATOM 681 C CA . ASP A 1 107 ? 11.739 -1.957 4.638 1.00 36.52 107 ASP A CA 1
ATOM 682 C C . ASP A 1 107 ? 12.067 -3.225 3.804 1.00 38.63 107 ASP A C 1
ATOM 683 O O . ASP A 1 107 ? 11.204 -4.073 3.531 1.00 38.16 107 ASP A O 1
ATOM 688 N N . ASP A 1 108 ? 13.309 -3.322 3.364 1.00 39.65 108 ASP A N 1
ATOM 689 C CA . ASP A 1 108 ? 13.728 -4.493 2.626 1.00 43.24 108 ASP A CA 1
ATOM 690 C C . ASP A 1 108 ? 15.211 -4.748 2.957 1.00 44.26 108 ASP A C 1
ATOM 691 O O . ASP A 1 108 ? 15.757 -4.157 3.902 1.00 45.02 108 ASP A O 1
ATOM 696 N N . SER A 1 109 ? 15.863 -5.602 2.188 1.00 46.58 109 SER A N 1
ATOM 697 C CA . SER A 1 109 ? 17.263 -5.906 2.428 1.00 47.83 109 SER A CA 1
ATOM 698 C C . SER A 1 109 ? 18.157 -5.275 1.361 1.00 47.30 109 SER A C 1
ATOM 699 O O . SER A 1 109 ? 19.315 -5.656 1.203 1.00 49.29 109 SER A O 1
ATOM 702 N N . GLU A 1 110 ? 17.628 -4.298 0.638 1.00 45.14 110 GLU A N 1
ATOM 703 C CA . GLU A 1 110 ? 18.396 -3.637 -0.418 1.00 44.34 110 GLU A CA 1
ATOM 704 C C . GLU A 1 110 ? 19.312 -2.577 0.137 1.00 42.08 110 GLU A C 1
ATOM 705 O O . GLU A 1 110 ? 19.068 -2.011 1.208 1.00 41.32 110 GLU A O 1
ATOM 711 N N . HIS A 1 111 ? 20.373 -2.297 -0.601 1.00 41.17 111 HIS A N 1
ATOM 712 C CA . HIS A 1 111 ? 21.061 -1.034 -0.442 1.00 39.39 111 HIS A CA 1
ATOM 713 C C . HIS A 1 111 ? 20.160 0.116 -0.915 1.00 37.94 111 HIS A C 1
ATOM 714 O O . HIS A 1 111 ? 19.578 0.049 -2.015 1.00 39.45 111 HIS A O 1
ATOM 721 N N . HIS A 1 112 ? 20.052 1.162 -0.100 1.00 34.30 112 HIS A N 1
ATOM 722 C CA . HIS A 1 112 ? 19.336 2.358 -0.520 1.00 32.21 112 HIS A CA 1
ATOM 723 C C . HIS A 1 112 ? 20.295 3.530 -0.661 1.00 31.56 112 HIS A C 1
ATOM 724 O O . HIS A 1 112 ? 20.990 3.861 0.286 1.00 29.55 112 HIS A O 1
ATOM 731 N N . TYR A 1 113 ? 20.345 4.109 -1.863 1.00 31.03 113 TYR A N 1
ATOM 732 C CA . TYR A 1 113 ? 21.144 5.299 -2.092 1.00 31.73 113 TYR A CA 1
ATOM 733 C C . TYR A 1 113 ? 20.247 6.518 -2.236 1.00 30.05 113 TYR A C 1
ATOM 734 O O . TYR A 1 113 ? 19.350 6.547 -3.054 1.00 29.95 113 TYR A O 1
ATOM 743 N N . PHE A 1 114 ? 20.518 7.527 -1.429 1.00 29.75 114 PHE A N 1
ATOM 744 C CA . PHE A 1 114 ? 19.771 8.782 -1.422 1.00 27.87 114 PHE A CA 1
ATOM 745 C C . PHE A 1 114 ? 20.668 9.893 -2.019 1.00 28.56 114 PHE A C 1
ATOM 746 O O . PHE A 1 114 ? 21.673 10.335 -1.416 1.00 27.79 114 PHE A O 1
ATOM 754 N N . LEU A 1 115 ? 20.325 10.327 -3.229 1.00 29.35 115 LEU A N 1
ATOM 755 C CA . LEU A 1 115 ? 21.138 11.298 -3.984 1.00 27.50 115 LEU A CA 1
ATOM 756 C C . LEU A 1 115 ? 20.497 12.705 -3.855 1.00 27.85 115 LEU A C 1
ATOM 757 O O . LEU A 1 115 ? 19.281 12.893 -4.134 1.00 28.62 115 LEU A O 1
ATOM 762 N N . PHE A 1 116 ? 21.315 13.672 -3.437 1.00 28.28 116 PHE A N 1
ATOM 763 C CA . PHE A 1 116 ? 20.968 15.083 -3.187 1.00 28.26 116 PHE A CA 1
ATOM 764 C C . PHE A 1 116 ? 21.734 16.030 -4.082 1.00 31.38 116 PHE A C 1
ATOM 765 O O . PHE A 1 116 ? 22.949 15.888 -4.239 1.00 30.64 116 PHE A O 1
ATOM 773 N N . GLY A 1 117 ? 21.031 16.989 -4.688 1.00 32.74 117 GLY A N 1
ATOM 774 C CA . GLY A 1 117 ? 21.671 17.983 -5.543 1.00 34.17 117 GLY A CA 1
ATOM 775 C C . GLY A 1 117 ? 22.502 19.003 -4.785 1.00 35.72 117 GLY A C 1
ATOM 776 O O . GLY A 1 117 ? 22.606 18.955 -3.554 1.00 33.76 117 GLY A O 1
ATOM 777 N N . ARG A 1 118 ? 23.156 19.879 -5.550 1.00 37.70 118 ARG A N 1
ATOM 778 C CA . ARG A 1 118 ? 23.891 21.036 -5.032 1.00 39.92 118 ARG A CA 1
ATOM 779 C C . ARG A 1 118 ? 22.903 21.992 -4.362 1.00 41.23 118 ARG A C 1
ATOM 780 O O . ARG A 1 118 ? 21.743 22.113 -4.794 1.00 40.49 118 ARG A O 1
ATOM 788 N N . GLU A 1 119 ? 23.384 22.701 -3.348 1.00 41.88 119 GLU A N 1
ATOM 789 C CA . GLU A 1 119 ? 22.580 23.680 -2.619 1.00 43.92 119 GLU A CA 1
ATOM 790 C C . GLU A 1 119 ? 21.992 24.770 -3.554 1.00 45.72 119 GLU A C 1
ATOM 791 O O . GLU A 1 119 ? 20.819 25.164 -3.457 1.00 46.94 119 GLU A O 1
ATOM 797 N N . ASP A 1 120 ? 22.811 25.204 -4.492 1.00 47.17 120 ASP A N 1
ATOM 798 C CA . ASP A 1 120 ? 22.461 26.271 -5.395 1.00 49.29 120 ASP A CA 1
ATOM 799 C C . ASP A 1 120 ? 21.740 25.822 -6.687 1.00 50.06 120 ASP A C 1
ATOM 800 O O . ASP A 1 120 ? 20.935 26.583 -7.228 1.00 52.38 120 ASP A O 1
ATOM 805 N N . LYS A 1 121 ? 22.029 24.624 -7.193 1.00 48.47 121 LYS A N 1
ATOM 806 C CA . LYS A 1 121 ? 21.599 24.236 -8.541 1.00 48.26 121 LYS A CA 1
ATOM 807 C C . LYS A 1 121 ? 20.792 22.946 -8.606 1.00 45.92 121 LYS A C 1
ATOM 808 O O . LYS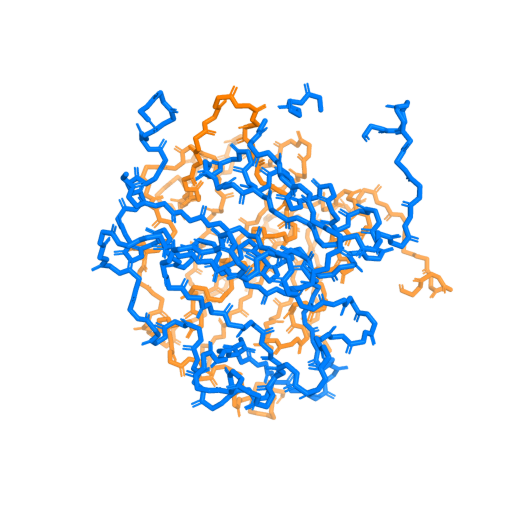 A 1 121 ? 20.220 22.627 -9.647 1.00 45.83 121 LYS A O 1
ATOM 814 N N . GLY A 1 122 ? 20.761 22.172 -7.525 1.00 43.24 122 GLY A N 1
ATOM 815 C CA . GLY A 1 122 ? 20.125 20.850 -7.588 1.00 40.87 122 GLY A CA 1
ATOM 816 C C . GLY A 1 122 ? 20.927 19.825 -8.394 1.00 41.09 122 GLY A C 1
ATOM 817 O O . GLY A 1 122 ? 22.174 19.870 -8.432 1.00 40.33 122 GLY A O 1
ATOM 818 N N . LEU A 1 123 ? 20.214 18.896 -9.032 1.00 40.58 123 LEU A N 1
ATOM 819 C CA . LEU A 1 123 ? 20.835 17.836 -9.845 1.00 41.98 123 LEU A CA 1
ATOM 820 C C . LEU A 1 123 ? 20.714 18.215 -11.301 1.00 43.86 123 LEU A C 1
ATOM 821 O O . LEU A 1 123 ? 19.800 18.953 -11.618 1.00 45.01 123 LEU A O 1
ATOM 826 N N . PRO A 1 124 ? 21.618 17.714 -12.195 1.00 45.90 124 PRO A N 1
ATOM 827 C CA . PRO A 1 124 ? 21.494 18.066 -13.619 1.00 48.55 124 PRO A CA 1
ATOM 828 C C . PRO A 1 124 ? 20.133 17.680 -14.145 1.00 49.35 124 PRO A C 1
ATOM 829 O O . PRO A 1 124 ? 19.649 16.612 -13.829 1.00 48.11 124 PRO A O 1
ATOM 833 N N . GLU A 1 125 ? 19.513 18.546 -14.944 1.00 51.95 125 GLU A N 1
ATOM 834 C CA . GLU A 1 125 ? 18.122 18.332 -15.328 1.00 52.37 125 GLU A CA 1
ATOM 835 C C . GLU A 1 125 ? 17.964 17.110 -16.248 1.00 53.42 125 GLU A C 1
ATOM 836 O O . GLU A 1 125 ? 16.908 16.473 -16.223 1.00 53.25 125 GLU A O 1
ATOM 838 N N . GLU A 1 126 ? 19.002 16.788 -17.034 1.00 54.84 126 GLU A N 1
ATOM 839 C CA . GLU A 1 126 ? 18.999 15.584 -17.893 1.00 55.87 126 GLU A CA 1
ATOM 840 C C . GLU A 1 126 ? 18.980 14.308 -17.061 1.00 54.49 126 GLU A C 1
ATOM 841 O O . GLU A 1 126 ? 18.193 13.394 -17.333 1.00 54.87 126 GLU A O 1
ATOM 843 N N . PHE A 1 127 ? 19.825 14.265 -16.028 1.00 53.09 127 PHE A N 1
ATOM 844 C CA . PHE A 1 127 ? 19.841 13.158 -15.072 1.00 50.47 127 PHE A CA 1
ATOM 845 C C . PHE A 1 127 ? 18.497 13.018 -14.365 1.00 49.78 127 PHE A C 1
ATOM 846 O O . PHE A 1 127 ? 17.997 11.892 -14.179 1.00 48.08 127 PHE A O 1
ATOM 854 N N . MET A 1 128 ? 17.899 14.147 -13.989 1.00 49.43 128 MET A N 1
ATOM 855 C CA . MET A 1 128 ? 16.614 14.096 -13.308 1.00 50.45 128 MET A CA 1
ATOM 856 C C . MET A 1 128 ? 15.530 13.519 -14.210 1.00 49.79 128 MET A C 1
ATOM 857 O O . MET A 1 128 ? 14.664 12.809 -13.730 1.00 48.27 128 MET A O 1
ATOM 862 N N . ARG A 1 129 ? 15.643 13.784 -15.513 1.00 50.81 129 ARG A N 1
ATOM 863 C CA . ARG A 1 129 ? 14.696 13.310 -16.524 1.00 51.85 129 ARG A CA 1
ATOM 864 C C . ARG A 1 129 ? 14.840 11.815 -16.743 1.00 51.77 129 ARG A C 1
ATOM 865 O O . ARG A 1 129 ? 13.850 11.080 -16.757 1.00 51.75 129 ARG A O 1
ATOM 867 N N . GLN A 1 130 ? 16.077 11.365 -16.930 1.00 51.40 130 GLN A N 1
ATOM 868 C CA . GLN A 1 130 ? 16.317 9.945 -17.112 1.00 50.79 130 GLN A CA 1
ATOM 869 C C . GLN A 1 130 ? 15.808 9.164 -15.895 1.00 48.19 130 GLN A C 1
ATOM 870 O O . GLN A 1 130 ? 15.247 8.087 -16.046 1.00 47.67 130 GLN A O 1
ATOM 872 N N . HIS A 1 131 ? 15.928 9.756 -14.706 1.00 46.14 131 HIS A N 1
ATOM 873 C CA . HIS A 1 131 ? 15.637 9.056 -13.459 1.00 43.52 131 HIS A CA 1
ATOM 874 C C . HIS A 1 131 ? 14.400 9.548 -12.693 1.00 42.74 131 HIS A C 1
ATOM 875 O O . HIS A 1 131 ? 14.249 9.294 -11.493 1.00 40.02 131 HIS A O 1
ATOM 882 N N . SER A 1 132 ? 13.487 10.204 -13.409 1.00 42.92 132 SER A N 1
ATOM 883 C CA . SER A 1 132 ? 12.356 10.873 -12.771 1.00 41.99 132 SER A CA 1
ATOM 884 C C . SER A 1 132 ? 11.491 9.940 -11.933 1.00 40.75 132 SER A C 1
ATOM 885 O O . SER A 1 132 ? 10.979 10.372 -10.899 1.00 39.40 132 SER A O 1
ATOM 888 N N . GLU A 1 133 ? 11.345 8.673 -12.339 1.00 40.25 133 GLU A N 1
ATOM 889 C CA . GLU A 1 133 ? 10.561 7.714 -11.540 1.00 39.62 133 GLU A CA 1
ATOM 890 C C . GLU A 1 133 ? 11.224 7.357 -10.220 1.00 37.34 133 GLU A C 1
ATOM 891 O O . GLU A 1 133 ? 10.599 6.694 -9.361 1.00 34.97 133 GLU A O 1
ATOM 897 N N . LYS A 1 134 ? 12.478 7.799 -10.044 1.00 34.96 134 LYS A N 1
ATOM 898 C CA . LYS A 1 134 ? 13.195 7.510 -8.790 1.00 33.88 134 LYS A CA 1
ATOM 899 C C . LYS A 1 134 ? 13.134 8.694 -7.794 1.00 31.78 134 LYS A C 1
ATOM 900 O O . LYS A 1 134 ? 13.651 8.585 -6.673 1.00 31.51 134 LYS A O 1
ATOM 906 N N . ALA A 1 135 ? 12.529 9.813 -8.210 1.00 31.29 135 ALA A N 1
ATOM 907 C CA . ALA A 1 135 ? 12.561 11.062 -7.422 1.00 28.58 135 ALA A CA 1
ATOM 908 C C . ALA A 1 135 ? 11.519 11.058 -6.320 1.00 27.36 135 ALA A C 1
ATOM 909 O O . ALA A 1 135 ? 10.375 10.610 -6.521 1.00 27.72 135 ALA A O 1
ATOM 911 N N . LEU A 1 136 ? 11.874 11.646 -5.192 1.00 24.73 136 LEU A N 1
ATOM 912 C CA . LEU A 1 136 ? 10.983 11.774 -4.039 1.00 25.03 136 LEU A CA 1
ATOM 913 C C . LEU A 1 136 ? 11.135 13.202 -3.523 1.00 25.92 136 LEU A C 1
ATOM 914 O O . LEU A 1 136 ? 12.225 13.788 -3.675 1.00 25.44 136 LEU A O 1
ATOM 919 N N . ARG A 1 137 ? 10.056 13.796 -2.994 1.00 24.41 137 ARG A N 1
ATOM 920 C CA . ARG A 1 137 ? 10.181 15.124 -2.362 1.00 24.37 137 ARG A CA 1
ATOM 921 C C . ARG A 1 137 ? 9.892 15.095 -0.870 1.00 24.76 137 ARG A C 1
ATOM 922 O O . ARG A 1 137 ? 9.253 14.151 -0.323 1.00 23.20 137 ARG A O 1
ATOM 930 N N . ILE A 1 138 ? 10.416 16.111 -0.214 1.00 23.67 138 ILE A N 1
ATOM 931 C CA . ILE A 1 138 ? 9.962 16.448 1.116 1.00 24.92 138 ILE A CA 1
ATOM 932 C C . ILE A 1 138 ? 8.949 17.588 0.977 1.00 24.75 138 ILE A C 1
ATOM 933 O O . ILE A 1 138 ? 9.307 18.684 0.581 1.00 26.58 138 ILE A O 1
ATOM 938 N N . PRO A 1 139 ? 7.666 17.329 1.264 1.00 24.62 139 PRO A N 1
ATOM 939 C CA . PRO A 1 139 ? 6.729 18.423 1.089 1.00 26.44 139 PRO A CA 1
ATOM 940 C C . PRO A 1 139 ? 7.037 19.630 1.975 1.00 26.82 139 PRO A C 1
ATOM 941 O O . PRO A 1 139 ? 7.405 19.449 3.155 1.00 25.07 139 PRO A O 1
ATOM 945 N N . VAL A 1 140 ? 6.840 20.824 1.417 1.00 28.04 140 VAL A N 1
ATOM 946 C CA . VAL A 1 140 ? 6.960 22.083 2.159 1.00 29.67 140 VAL A CA 1
ATOM 947 C C . VAL A 1 140 ? 5.801 22.968 1.791 1.00 33.46 140 VAL A C 1
ATOM 948 O O . VAL A 1 140 ? 5.152 22.765 0.780 1.00 35.61 140 VAL A O 1
ATOM 952 N N . ASN A 1 141 ? 5.498 23.937 2.628 1.00 35.68 141 ASN A N 1
ATOM 953 C CA . ASN A 1 141 ? 4.582 24.996 2.210 1.00 39.19 141 ASN A CA 1
ATOM 954 C C . ASN A 1 141 ? 5.528 26.078 1.636 1.00 40.70 141 ASN A C 1
ATOM 955 O O . ASN A 1 141 ? 6.433 26.536 2.374 1.00 38.16 141 ASN A O 1
ATOM 960 N N . ASP A 1 142 ? 5.403 26.412 0.340 1.00 42.38 142 ASP A N 1
ATOM 961 C CA . ASP A 1 142 ? 6.402 27.322 -0.303 1.00 45.31 142 ASP A CA 1
ATOM 962 C C . ASP A 1 142 ? 6.149 28.868 -0.165 1.00 48.02 142 ASP A C 1
ATOM 963 O O . ASP A 1 142 ? 6.785 29.710 -0.862 1.00 48.40 142 ASP A O 1
ATOM 968 N N . GLN A 1 143 ? 5.259 29.233 0.757 1.00 49.18 143 GLN A N 1
ATOM 969 C CA . GLN A 1 143 ? 4.848 30.620 0.984 1.00 52.14 143 GLN A CA 1
ATOM 970 C C . GLN A 1 143 ? 6.013 31.533 1.365 1.00 52.48 143 GLN A C 1
ATOM 971 O O . GLN A 1 143 ? 6.107 32.662 0.850 1.00 52.36 143 GLN A O 1
ATOM 977 N N . HIS A 1 144 ? 6.880 31.069 2.277 1.00 50.71 144 HIS A N 1
ATOM 978 C CA . HIS A 1 144 ? 7.959 31.947 2.805 1.00 53.77 144 HIS A CA 1
ATOM 979 C C . HIS A 1 144 ? 9.367 31.515 2.367 1.00 52.43 144 HIS A C 1
ATOM 980 O O . HIS A 1 144 ? 10.216 32.374 2.093 1.00 52.45 144 HIS A O 1
ATOM 987 N N . VAL A 1 145 ? 9.602 30.196 2.322 1.00 50.57 145 VAL A N 1
ATOM 988 C CA . VAL A 1 145 ? 10.855 29.613 1.786 1.00 49.50 145 VAL A CA 1
ATOM 989 C C . VAL A 1 145 ? 10.499 28.490 0.803 1.00 47.99 145 VAL A C 1
ATOM 990 O O . VAL A 1 145 ? 9.462 27.862 0.961 1.00 48.34 145 VAL A O 1
ATOM 994 N N . ARG A 1 146 ? 11.347 28.229 -0.184 1.00 47.13 146 ARG A N 1
ATOM 995 C CA . ARG A 1 146 ? 11.075 27.167 -1.158 1.00 47.03 146 ARG A CA 1
ATOM 996 C C . ARG A 1 146 ? 11.753 25.846 -0.852 1.00 44.34 146 ARG A C 1
ATOM 997 O O . ARG A 1 146 ? 11.452 24.820 -1.491 1.00 43.76 146 ARG A O 1
ATOM 1005 N N . SER A 1 147 ? 12.635 25.845 0.148 1.00 43.24 147 SER A N 1
ATOM 1006 C CA . SER A 1 147 ? 13.463 24.680 0.432 1.00 40.09 147 SER A CA 1
ATOM 1007 C C . SER A 1 147 ? 13.958 24.631 1.895 1.00 38.49 147 SER A C 1
ATOM 1008 O O . SER A 1 147 ? 13.978 25.642 2.618 1.00 38.96 147 SER A O 1
ATOM 1011 N N . LEU A 1 148 ? 14.335 23.433 2.323 1.00 35.22 148 LEU A N 1
ATOM 1012 C CA . LEU A 1 148 ? 14.925 23.206 3.604 1.00 32.52 148 LEU A CA 1
ATOM 1013 C C . LEU A 1 148 ? 16.455 23.171 3.405 1.00 32.17 148 LEU A C 1
ATOM 1014 O O . LEU A 1 148 ? 16.958 22.888 2.329 1.00 31.04 148 LEU A O 1
ATOM 1019 N N . ASN A 1 149 ? 17.183 23.463 4.459 1.00 32.13 149 ASN A N 1
ATOM 1020 C CA . ASN A 1 149 ? 18.637 23.328 4.443 1.00 32.00 149 ASN A CA 1
ATOM 1021 C C . ASN A 1 149 ? 19.041 21.891 4.065 1.00 30.79 149 ASN A C 1
ATOM 1022 O O . ASN A 1 149 ? 18.454 20.919 4.553 1.00 28.31 149 ASN A O 1
ATOM 1027 N N . LEU A 1 150 ? 20.089 21.755 3.254 1.00 30.19 150 LEU A N 1
ATOM 1028 C CA . LEU A 1 150 ? 20.515 20.454 2.745 1.00 29.72 150 LEU A CA 1
ATOM 1029 C C . LEU A 1 150 ? 20.845 19.435 3.849 1.00 29.31 150 LEU A C 1
ATOM 1030 O O . LEU A 1 150 ? 20.392 18.291 3.779 1.00 26.42 150 LEU A O 1
ATOM 1035 N N . SER A 1 151 ? 21.667 19.806 4.831 1.00 27.77 151 SER A N 1
ATOM 1036 C CA . SER A 1 151 ? 21.977 18.789 5.825 1.00 28.40 151 SER A CA 1
ATOM 1037 C C . SER A 1 151 ? 20.739 18.381 6.639 1.00 26.70 151 SER A C 1
ATOM 1038 O O . SER A 1 151 ? 20.670 17.256 7.112 1.00 26.09 151 SER A O 1
ATOM 1041 N N . ASN A 1 152 ? 19.785 19.299 6.831 1.00 27.46 152 ASN A N 1
ATOM 1042 C CA . ASN A 1 152 ? 18.527 18.969 7.510 1.00 26.98 152 ASN A CA 1
ATOM 1043 C C . ASN A 1 152 ? 17.815 17.903 6.717 1.00 26.76 152 ASN A C 1
ATOM 1044 O O . ASN A 1 152 ? 17.266 16.965 7.319 1.00 27.74 152 ASN A O 1
ATOM 1049 N N . THR A 1 153 ? 17.781 18.040 5.378 1.00 26.59 153 THR A N 1
ATOM 1050 C CA . THR A 1 153 ? 17.064 17.086 4.502 1.00 25.78 153 THR A CA 1
ATOM 1051 C C . THR A 1 153 ? 17.767 15.718 4.556 1.00 25.56 153 THR A C 1
ATOM 1052 O O . THR A 1 153 ? 17.124 14.681 4.519 1.00 24.17 153 THR A O 1
ATOM 1056 N N . VAL A 1 154 ? 19.093 15.710 4.617 1.00 23.69 154 VAL A N 1
ATOM 1057 C CA . VAL A 1 154 ? 19.792 14.421 4.665 1.00 22.69 154 VAL A CA 1
ATOM 1058 C C . VAL A 1 154 ? 19.425 13.690 5.940 1.00 22.52 154 VAL A C 1
ATOM 1059 O O . VAL A 1 154 ? 19.196 12.463 5.935 1.00 23.42 154 VAL A O 1
ATOM 1063 N N . CYS A 1 155 ? 19.440 14.419 7.059 1.00 22.98 155 CYS A N 1
ATOM 1064 C CA . CYS A 1 155 ? 19.239 13.767 8.337 1.00 23.24 155 CYS A CA 1
ATOM 1065 C C . CYS A 1 155 ? 17.837 13.148 8.344 1.00 25.02 155 CYS A C 1
ATOM 1066 O O . CYS A 1 155 ? 17.664 11.951 8.678 1.00 23.67 155 CYS A O 1
ATOM 1069 N N . MET A 1 156 ? 16.816 13.934 7.946 1.00 22.50 156 MET A N 1
ATOM 1070 C CA . MET A 1 156 ? 15.476 13.389 8.023 1.00 22.79 156 MET A CA 1
ATOM 1071 C C . MET A 1 156 ? 15.219 12.224 7.031 1.00 23.09 156 MET A C 1
ATOM 1072 O O . MET A 1 156 ? 14.467 11.278 7.337 1.00 22.16 156 MET A O 1
ATOM 1077 N N . ILE A 1 157 ? 15.792 12.309 5.840 1.00 23.44 157 ILE A N 1
ATOM 1078 C CA . ILE A 1 157 ? 15.655 11.250 4.863 1.00 25.13 157 ILE A CA 1
ATOM 1079 C C . ILE A 1 157 ? 16.322 9.947 5.377 1.00 24.58 157 ILE A C 1
ATOM 1080 O O . ILE A 1 157 ? 15.764 8.881 5.228 1.00 25.37 157 ILE A O 1
ATOM 1085 N N . VAL A 1 158 ? 17.488 10.059 5.984 1.00 24.86 158 VAL A N 1
ATOM 1086 C CA . VAL A 1 158 ? 18.206 8.914 6.498 1.00 24.33 158 VAL A CA 1
ATOM 1087 C C . VAL A 1 158 ? 17.365 8.335 7.650 1.00 24.84 158 VAL A C 1
ATOM 1088 O O . VAL A 1 158 ? 17.174 7.121 7.710 1.00 25.38 158 VAL A O 1
ATOM 1092 N N . TYR A 1 159 ? 16.817 9.188 8.527 1.00 23.39 159 TYR A N 1
ATOM 1093 C CA . TYR A 1 159 ? 16.086 8.653 9.672 1.00 22.53 159 TYR A CA 1
ATOM 1094 C C . TYR A 1 159 ? 14.704 8.076 9.309 1.00 22.68 159 TYR A C 1
ATOM 1095 O O . TYR A 1 159 ? 14.188 7.186 9.999 1.00 22.42 159 TYR A O 1
ATOM 1104 N N . GLU A 1 160 ? 14.100 8.589 8.239 1.00 23.60 160 GLU A N 1
ATOM 1105 C CA . GLU A 1 160 ? 12.881 7.950 7.728 1.00 23.25 160 GLU A CA 1
ATOM 1106 C C . GLU A 1 160 ? 13.171 6.534 7.220 1.00 24.07 160 GLU A C 1
ATOM 1107 O O . GLU A 1 160 ? 12.372 5.606 7.494 1.00 23.25 160 GLU A O 1
ATOM 1113 N N . ALA A 1 161 ? 14.252 6.353 6.431 1.00 23.73 161 ALA A N 1
ATOM 1114 C CA . ALA A 1 161 ? 14.696 4.982 6.060 1.00 24.15 161 ALA A CA 1
ATOM 1115 C C . ALA A 1 161 ? 14.931 4.092 7.327 1.00 25.79 161 ALA A C 1
ATOM 1116 O O . ALA A 1 161 ? 14.390 2.966 7.433 1.00 25.59 161 ALA A O 1
ATOM 1118 N N . LEU A 1 162 ? 15.692 4.609 8.300 1.00 24.83 162 LEU A N 1
ATOM 1119 C CA . LEU A 1 162 ? 15.907 3.873 9.553 1.00 23.95 162 LEU A CA 1
ATOM 1120 C C . LEU A 1 162 ? 14.623 3.511 10.245 1.00 24.94 162 LEU A C 1
ATOM 1121 O O . LEU A 1 162 ? 14.467 2.376 10.715 1.00 24.20 162 LEU A O 1
ATOM 1126 N N . ARG A 1 163 ? 13.697 4.476 10.319 1.00 23.49 163 ARG A N 1
ATOM 1127 C CA . ARG A 1 163 ? 12.429 4.209 10.975 1.00 24.43 163 ARG A CA 1
ATOM 1128 C C . ARG A 1 163 ? 11.745 2.975 10.338 1.00 24.23 163 ARG A C 1
ATOM 1129 O O . ARG A 1 163 ? 11.300 2.046 11.042 1.00 23.91 163 ARG A O 1
ATOM 1137 N N . GLN A 1 164 ? 11.635 2.989 9.018 1.00 23.62 164 GLN A N 1
ATOM 1138 C CA . GLN A 1 164 ? 10.958 1.877 8.340 1.00 25.01 164 GLN A CA 1
ATOM 1139 C C . GLN A 1 164 ? 11.761 0.557 8.509 1.00 26.04 164 GLN A C 1
ATOM 1140 O O . GLN A 1 164 ? 11.189 -0.537 8.459 1.00 26.49 164 GLN A O 1
ATOM 1146 N N . GLN A 1 165 ? 13.078 0.686 8.676 1.00 24.98 165 GLN A N 1
ATOM 1147 C CA . GLN A 1 165 ? 13.938 -0.497 8.865 1.00 26.05 165 GLN A CA 1
ATOM 1148 C C . GLN A 1 165 ? 14.083 -0.895 10.326 1.00 25.90 165 GLN A C 1
ATOM 1149 O O . GLN A 1 165 ? 15.011 -1.645 10.645 1.00 26.91 165 GLN A O 1
ATOM 1155 N N . ASP A 1 166 ? 13.249 -0.330 11.231 1.00 24.85 166 ASP A N 1
ATOM 1156 C CA . ASP A 1 166 ? 13.279 -0.667 12.670 1.00 25.45 166 ASP A CA 1
ATOM 1157 C C . ASP A 1 166 ? 14.640 -0.319 13.314 1.00 25.58 166 ASP A C 1
ATOM 1158 O O . ASP A 1 166 ? 15.088 -0.982 14.277 1.00 24.45 166 ASP A O 1
ATOM 1163 N N . PHE A 1 167 ? 15.319 0.692 12.730 1.00 24.94 167 PHE A N 1
ATOM 1164 C CA . PHE A 1 167 ? 16.614 1.189 13.205 1.00 24.57 167 PHE A CA 1
ATOM 1165 C C . PHE A 1 167 ? 17.714 0.121 13.189 1.00 25.96 167 PHE A C 1
ATOM 1166 O O . PHE A 1 167 ? 18.720 0.251 13.868 1.00 26.37 167 PHE A O 1
ATOM 1174 N N . ILE A 1 168 ? 17.542 -0.922 12.388 1.00 25.30 168 ILE A N 1
ATOM 1175 C CA . ILE A 1 168 ? 18.498 -2.031 12.471 1.00 26.86 168 ILE A CA 1
ATOM 1176 C C . ILE A 1 168 ? 19.933 -1.589 12.096 1.00 28.09 168 ILE A C 1
ATOM 1177 O O . ILE A 1 168 ? 20.858 -2.122 12.628 1.00 28.45 168 ILE A O 1
ATOM 1182 N N . GLY A 1 169 ? 20.086 -0.592 11.199 1.00 30.02 169 GLY A N 1
ATOM 1183 C CA . GLY A 1 169 ? 21.434 -0.159 10.752 1.00 30.85 169 GLY A CA 1
ATOM 1184 C C . GLY A 1 169 ? 22.311 0.315 11.900 1.00 31.10 169 GLY A C 1
ATOM 1185 O O . GLY A 1 169 ? 23.531 0.297 11.792 1.00 31.35 169 GLY A O 1
ATOM 1186 N N . LEU A 1 170 ? 21.675 0.794 12.971 1.00 31.18 170 LEU A N 1
ATOM 1187 C CA . LEU A 1 170 ? 22.388 1.283 14.161 1.00 31.95 170 LEU A CA 1
ATOM 1188 C C . LEU A 1 170 ? 23.124 0.203 14.895 1.00 34.31 170 LEU A C 1
ATOM 1189 O O . LEU A 1 170 ? 24.068 0.505 15.656 1.00 35.04 170 LEU A O 1
ATOM 1194 N N . GLU A 1 171 ? 22.672 -1.045 14.725 1.00 34.81 171 GLU A N 1
ATOM 1195 C CA . GLU A 1 171 ? 23.173 -2.167 15.517 1.00 36.29 171 GLU A CA 1
ATOM 1196 C C . GLU A 1 171 ? 24.279 -2.899 14.781 1.00 39.04 171 GLU A C 1
ATOM 1197 O O . GLU A 1 171 ? 24.936 -3.752 15.363 1.00 40.72 171 GLU A O 1
ATOM 1203 N N . LEU A 1 172 ? 24.500 -2.545 13.516 1.00 39.85 172 LEU A N 1
ATOM 1204 C CA . LEU A 1 172 ? 25.320 -3.336 12.611 1.00 43.81 172 LEU A CA 1
ATOM 1205 C C . LEU A 1 172 ? 26.697 -2.699 12.264 1.00 45.40 172 LEU A C 1
ATOM 1206 O O . LEU A 1 172 ? 27.192 -2.966 11.176 1.00 46.60 172 LEU A O 1
ATOM 1211 N N . SER A 1 173 ? 27.298 -1.881 13.144 1.00 45.73 173 SER A N 1
ATOM 1212 C CA . SER A 1 173 ? 28.608 -1.236 12.844 1.00 47.51 173 SER A CA 1
ATOM 1213 C C . SER A 1 173 ? 29.730 -2.238 12.434 1.00 50.46 173 SER A C 1
ATOM 1214 O O . SER A 1 173 ? 30.406 -2.051 11.415 1.00 50.40 173 SER A O 1
ATOM 1217 N N . HIS A 1 174 ? 29.942 -3.257 13.268 1.00 51.91 174 HIS A N 1
ATOM 1218 C CA . HIS A 1 174 ? 31.001 -4.236 13.049 1.00 55.57 174 HIS A CA 1
ATOM 1219 C C . HIS A 1 174 ? 30.753 -5.055 11.784 1.00 56.97 174 HIS A C 1
ATOM 1220 O O . HIS A 1 174 ? 31.706 -5.384 11.072 1.00 58.80 174 HIS A O 1
ATOM 1227 N N . THR A 1 175 ? 29.492 -5.405 11.503 1.00 56.41 175 THR A N 1
ATOM 1228 C CA . THR A 1 175 ? 29.208 -6.287 10.353 1.00 58.14 175 THR A CA 1
ATOM 1229 C C . THR A 1 175 ? 29.276 -5.525 9.011 1.00 56.58 175 THR A C 1
ATOM 1230 O O . THR A 1 175 ? 28.718 -4.397 8.889 1.00 54.58 175 THR A O 1
ATOM 1234 N N . LEU B 1 15 ? -7.097 25.247 17.350 1.00 62.44 15 LEU B N 1
ATOM 1235 C CA . LEU B 1 15 ? -6.795 24.130 16.388 1.00 60.16 15 LEU B CA 1
ATOM 1236 C C . LEU B 1 15 ? -5.349 23.649 16.502 1.00 55.90 15 LEU B C 1
ATOM 1237 O O . LEU B 1 15 ? -4.413 24.444 16.378 1.00 54.47 15 LEU B O 1
ATOM 1242 N N . GLY B 1 16 ? -5.181 22.346 16.736 1.00 54.08 16 GLY B N 1
ATOM 1243 C CA . GLY B 1 16 ? -3.862 21.705 16.869 1.00 49.65 16 GLY B CA 1
ATOM 1244 C C . GLY B 1 16 ? -2.797 22.051 15.841 1.00 46.57 16 GLY B C 1
ATOM 1245 O O . GLY B 1 16 ? -3.045 22.036 14.636 1.00 47.18 16 GLY B O 1
ATOM 1246 N N . ARG B 1 17 ? -1.595 22.317 16.347 1.00 43.08 17 ARG B N 1
ATOM 1247 C CA . ARG B 1 17 ? -0.468 22.881 15.608 1.00 40.06 17 ARG B CA 1
ATOM 1248 C C . ARG B 1 17 ? 0.792 22.220 16.165 1.00 36.59 17 ARG B C 1
ATOM 1249 O O . ARG B 1 17 ? 0.806 21.778 17.308 1.00 34.08 17 ARG B O 1
ATOM 1257 N N . ASN B 1 18 ? 1.862 22.199 15.382 1.00 33.13 18 ASN B N 1
ATOM 1258 C CA . ASN B 1 18 ? 3.158 21.828 15.941 1.00 31.54 18 ASN B CA 1
ATOM 1259 C C . ASN B 1 18 ? 3.975 23.047 16.330 1.00 30.37 18 ASN B C 1
ATOM 1260 O O . ASN B 1 18 ? 3.893 24.083 15.695 1.00 29.94 18 ASN B O 1
ATOM 1265 N N . HIS B 1 19 ? 4.748 22.911 17.393 1.00 29.82 19 HIS B N 1
ATOM 1266 C CA . HIS B 1 19 ? 5.510 24.022 17.967 1.00 29.35 19 HIS B CA 1
ATOM 1267 C C . HIS B 1 19 ? 6.905 23.509 18.267 1.00 27.90 19 HIS B C 1
ATOM 1268 O O . HIS B 1 19 ? 7.037 22.403 18.782 1.00 28.17 19 HIS B O 1
ATOM 1275 N N . VAL B 1 20 ? 7.919 24.313 17.994 1.00 29.20 20 VAL B N 1
ATOM 1276 C CA . VAL B 1 20 ? 9.324 24.010 18.374 1.00 28.67 20 VAL B CA 1
ATOM 1277 C C . VAL B 1 20 ? 9.672 24.949 19.531 1.00 30.22 20 VAL B C 1
ATOM 1278 O O . VAL B 1 20 ? 9.407 26.163 19.457 1.00 30.85 20 VAL B O 1
ATOM 1282 N N . VAL B 1 21 ? 10.222 24.405 20.613 1.00 30.33 21 VAL B N 1
ATOM 1283 C CA . VAL B 1 21 ? 10.635 25.249 21.737 1.00 31.22 21 VAL B CA 1
ATOM 1284 C C . VAL B 1 21 ? 12.136 25.080 21.953 1.00 31.51 21 VAL B C 1
ATOM 1285 O O . VAL B 1 21 ? 12.604 23.961 22.175 1.00 29.32 21 VAL B O 1
ATOM 1289 N N . LEU B 1 22 ? 12.897 26.174 21.842 1.00 31.75 22 LEU B N 1
ATOM 1290 C CA . LEU B 1 22 ? 14.344 26.093 22.021 1.00 30.95 22 LEU B CA 1
ATOM 1291 C C . LEU B 1 22 ?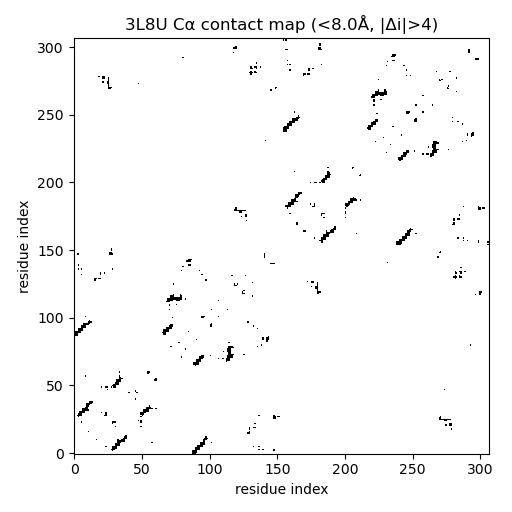 14.720 26.671 23.351 1.00 32.63 22 LEU B C 1
ATOM 1292 O O . LEU B 1 22 ? 14.454 27.827 23.622 1.00 32.55 22 LEU B O 1
ATOM 1297 N N . PHE B 1 23 ? 15.382 25.864 24.158 1.00 33.39 23 PHE B N 1
ATOM 1298 C CA . PHE B 1 23 ? 15.857 26.343 25.457 1.00 34.52 23 PHE B CA 1
ATOM 1299 C C . PHE B 1 23 ? 17.252 26.961 25.328 1.00 34.47 23 PHE B C 1
ATOM 1300 O O . PHE B 1 23 ? 18.210 26.246 25.073 1.00 34.83 23 PHE B O 1
ATOM 1308 N N . GLN B 1 24 ? 17.348 28.277 25.549 1.00 35.18 24 GLN B N 1
ATOM 1309 C CA . GLN B 1 24 ? 18.610 29.051 25.475 1.00 35.14 24 GLN B CA 1
ATOM 1310 C C . GLN B 1 24 ? 19.518 28.667 24.301 1.00 34.87 24 GLN B C 1
ATOM 1311 O O . GLN B 1 24 ? 20.645 28.264 24.527 1.00 35.07 24 GLN B O 1
ATOM 1317 N N . PRO B 1 25 ? 19.018 28.751 23.038 1.00 35.53 25 PRO B N 1
ATOM 1318 C CA . PRO B 1 25 ? 19.786 28.317 21.858 1.00 34.82 25 PRO B CA 1
ATOM 1319 C C . PRO B 1 25 ? 21.097 29.079 21.820 1.00 37.27 25 PRO B C 1
ATOM 1320 O O . PRO B 1 25 ? 21.104 30.272 22.127 1.00 37.33 25 PRO B O 1
ATOM 1324 N N . GLN B 1 26 ? 22.191 28.416 21.442 1.00 37.05 26 GLN B N 1
ATOM 1325 C CA . GLN B 1 26 ? 23.514 28.978 21.616 1.00 38.64 26 GLN B CA 1
ATOM 1326 C C . GLN B 1 26 ? 24.225 29.296 20.330 1.00 39.53 26 GLN B C 1
ATOM 1327 O O . GLN B 1 26 ? 25.126 30.111 20.346 1.00 39.48 26 GLN B O 1
ATOM 1333 N N . ILE B 1 27 ? 23.866 28.619 19.237 1.00 39.40 27 ILE B N 1
ATOM 1334 C CA . ILE B 1 27 ? 24.572 28.775 17.952 1.00 40.90 27 ILE B CA 1
ATOM 1335 C C . ILE B 1 27 ? 23.681 29.467 16.938 1.00 40.39 27 ILE B C 1
ATOM 1336 O O . ILE B 1 27 ? 22.630 28.930 16.602 1.00 41.51 27 ILE B O 1
ATOM 1341 N N . PRO B 1 28 ? 24.096 30.660 16.433 1.00 40.40 28 PRO B N 1
ATOM 1342 C CA . PRO B 1 28 ? 23.255 31.378 15.481 1.00 39.26 28 PRO B CA 1
ATOM 1343 C C . PRO B 1 28 ? 22.854 30.537 14.252 1.00 38.05 28 PRO B C 1
ATOM 1344 O O . PRO B 1 28 ? 21.670 30.534 13.894 1.00 35.20 28 PRO B O 1
ATOM 1348 N N . ALA B 1 29 ? 23.796 29.821 13.626 1.00 37.02 29 ALA B N 1
ATOM 1349 C CA . ALA B 1 29 ? 23.449 29.081 12.410 1.00 37.39 29 ALA B CA 1
ATOM 1350 C C . ALA B 1 29 ? 22.362 28.023 12.676 1.00 35.73 29 ALA B C 1
ATOM 1351 O O . ALA B 1 29 ? 21.469 27.819 11.825 1.00 35.47 29 ALA B O 1
ATOM 1353 N N . ASN B 1 30 ? 22.393 27.380 13.854 1.00 35.35 30 ASN B N 1
ATOM 1354 C CA . ASN B 1 30 ? 21.309 26.444 14.231 1.00 34.36 30 ASN B CA 1
ATOM 1355 C C . ASN B 1 30 ? 19.954 27.139 14.289 1.00 33.15 30 ASN B C 1
ATOM 1356 O O . ASN B 1 30 ? 18.956 26.640 13.738 1.00 32.40 30 ASN B O 1
ATOM 1361 N N . THR B 1 31 ? 19.897 28.298 14.936 1.00 34.17 31 THR B N 1
ATOM 1362 C CA . THR B 1 31 ? 18.616 28.997 15.082 1.00 34.36 31 THR B CA 1
ATOM 1363 C C . THR B 1 31 ? 18.101 29.504 13.741 1.00 33.62 31 THR B C 1
ATOM 1364 O O . THR B 1 31 ? 16.911 29.472 13.497 1.00 32.63 31 THR B O 1
ATOM 1368 N N . GLY B 1 32 ? 18.991 29.969 12.866 1.00 33.25 32 GLY B N 1
ATOM 1369 C CA . GLY B 1 32 ? 18.588 30.354 11.511 1.00 34.57 32 GLY B CA 1
ATOM 1370 C C . GLY B 1 32 ? 18.055 29.225 10.654 1.00 32.81 32 GLY B C 1
ATOM 1371 O O . GLY B 1 32 ? 17.094 29.387 9.899 1.00 33.27 32 GLY B O 1
ATOM 1372 N N . ASN B 1 33 ? 18.644 28.047 10.787 1.00 33.19 33 ASN B N 1
ATOM 1373 C CA . ASN B 1 33 ? 18.101 26.890 10.105 1.00 31.66 33 ASN B CA 1
ATOM 1374 C C . ASN B 1 33 ? 16.757 26.447 10.664 1.00 30.10 33 ASN B C 1
ATOM 1375 O O . ASN B 1 33 ? 15.854 26.064 9.903 1.00 28.71 33 ASN B O 1
ATOM 1380 N N . ILE B 1 34 ? 16.603 26.528 11.983 1.00 29.70 34 ILE B N 1
ATOM 1381 C CA . ILE B 1 34 ? 15.340 26.155 12.639 1.00 28.35 34 ILE B CA 1
ATOM 1382 C C . ILE B 1 34 ? 14.193 27.099 12.202 1.00 28.79 34 ILE B C 1
ATOM 1383 O O . ILE B 1 34 ? 13.049 26.667 11.929 1.00 29.38 34 ILE B O 1
ATOM 1388 N N . ALA B 1 35 ? 14.491 28.400 12.137 1.00 28.83 35 ALA B N 1
ATOM 1389 C CA . ALA B 1 35 ? 13.551 29.368 11.653 1.00 29.91 35 ALA B CA 1
ATOM 1390 C C . ALA B 1 35 ? 13.102 29.021 10.245 1.00 30.41 35 ALA B C 1
ATOM 1391 O O . ALA B 1 35 ? 11.890 29.110 9.926 1.00 33.26 35 ALA B O 1
ATOM 1393 N N . ARG B 1 36 ? 14.040 28.625 9.395 1.00 30.35 36 ARG B N 1
ATOM 1394 C CA . ARG B 1 36 ? 13.699 28.193 8.023 1.00 32.83 36 ARG B CA 1
ATOM 1395 C C . ARG B 1 36 ? 12.787 26.978 7.975 1.00 31.30 36 ARG B C 1
ATOM 1396 O O . ARG B 1 36 ? 11.772 26.954 7.256 1.00 30.28 36 ARG B O 1
ATOM 1404 N N . THR B 1 37 ? 13.154 25.929 8.718 1.00 30.92 37 THR B N 1
ATOM 1405 C CA . THR B 1 37 ? 12.286 24.773 8.867 1.00 29.11 37 THR B CA 1
ATOM 1406 C C . THR B 1 37 ? 10.888 25.166 9.356 1.00 28.98 37 THR B C 1
ATOM 1407 O O . THR B 1 37 ? 9.873 24.672 8.831 1.00 28.28 37 THR B O 1
ATOM 1411 N N . CYS B 1 38 ? 10.815 25.999 10.396 1.00 28.91 38 CYS B N 1
ATOM 1412 C CA . CYS B 1 38 ? 9.506 26.435 10.890 1.00 30.66 38 CYS B CA 1
ATOM 1413 C C . CYS B 1 38 ? 8.672 27.134 9.811 1.00 31.32 38 CYS B C 1
ATOM 1414 O O . CYS B 1 38 ? 7.468 26.894 9.686 1.00 31.54 38 CYS B O 1
ATOM 1417 N N . ALA B 1 39 ? 9.313 28.023 9.049 1.00 32.32 39 ALA B N 1
ATOM 1418 C CA . ALA B 1 39 ? 8.615 28.772 8.002 1.00 32.73 39 ALA B 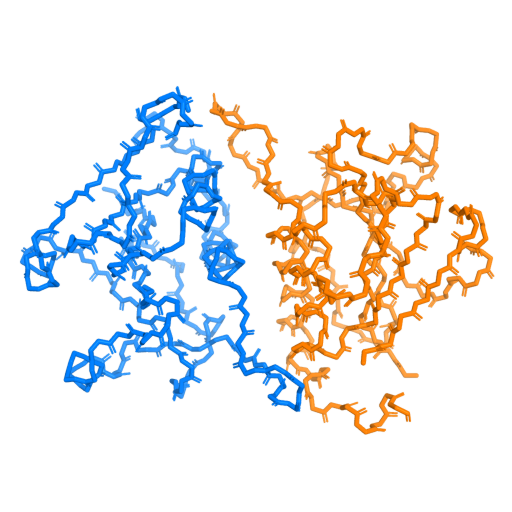CA 1
ATOM 1419 C C . ALA B 1 39 ? 8.139 27.824 6.937 1.00 33.34 39 ALA B C 1
ATOM 1420 O O . ALA B 1 39 ? 7.091 28.076 6.360 1.00 35.40 39 ALA B O 1
ATOM 1422 N N . ALA B 1 40 ? 8.908 26.757 6.655 1.00 29.59 40 ALA B N 1
ATOM 1423 C CA . ALA B 1 40 ? 8.551 25.788 5.586 1.00 31.32 40 ALA B CA 1
ATOM 1424 C C . ALA B 1 40 ? 7.388 24.897 5.977 1.00 30.95 40 ALA B C 1
ATOM 1425 O O . ALA B 1 40 ? 6.713 24.283 5.097 1.00 29.67 40 ALA B O 1
ATOM 1427 N N . THR B 1 41 ? 7.223 24.750 7.303 1.00 29.83 41 THR B N 1
ATOM 1428 C CA . THR B 1 41 ? 6.304 23.742 7.834 1.00 30.49 41 THR B CA 1
ATOM 1429 C C . THR B 1 41 ? 5.074 24.305 8.585 1.00 31.65 41 THR B C 1
ATOM 1430 O O . THR B 1 41 ? 4.276 23.516 9.111 1.00 30.87 41 THR B O 1
ATOM 1434 N N . ASN B 1 42 ? 4.949 25.647 8.673 1.00 29.93 42 ASN B N 1
ATOM 1435 C CA . ASN B 1 42 ? 3.872 26.264 9.449 1.00 31.50 42 ASN B CA 1
ATOM 1436 C C . ASN B 1 42 ? 3.984 25.871 10.919 1.00 31.69 42 ASN B C 1
ATOM 1437 O O . ASN B 1 42 ? 2.987 25.678 11.601 1.00 31.88 42 ASN B O 1
ATOM 1442 N N . THR B 1 43 ? 5.220 25.735 11.386 1.00 30.15 43 THR B N 1
ATOM 1443 C CA . THR B 1 43 ? 5.488 25.363 12.767 1.00 31.13 43 THR B CA 1
ATOM 1444 C C . THR B 1 43 ? 5.755 26.670 13.526 1.00 32.47 43 THR B C 1
ATOM 1445 O O . THR B 1 43 ? 6.493 27.529 13.034 1.00 32.91 43 THR B O 1
ATOM 1449 N N . SER B 1 44 ? 5.152 26.827 14.712 1.00 33.67 44 SER B N 1
ATOM 1450 C CA . SER B 1 44 ? 5.430 28.013 15.546 1.00 34.85 44 SER B CA 1
ATOM 1451 C C . SER B 1 44 ? 6.746 27.823 16.275 1.00 33.46 44 SER B C 1
ATOM 1452 O O . SER B 1 44 ? 7.070 26.718 16.673 1.00 32.94 44 SER B O 1
ATOM 1455 N N . LEU B 1 45 ? 7.459 28.912 16.526 1.00 33.71 45 LEU B N 1
ATOM 1456 C CA . LEU B 1 45 ? 8.742 28.848 17.180 1.00 33.96 45 LEU B CA 1
ATOM 1457 C C . LEU B 1 45 ? 8.728 29.615 18.522 1.00 34.83 45 LEU B C 1
ATOM 1458 O O . LEU B 1 45 ? 8.237 30.756 18.619 1.00 35.03 45 LEU B O 1
ATOM 1463 N N . HIS B 1 46 ? 9.243 28.959 19.556 1.00 33.71 46 HIS B N 1
ATOM 1464 C CA . HIS B 1 46 ? 9.231 29.499 20.933 1.00 34.38 46 HIS B CA 1
ATOM 1465 C C . HIS B 1 46 ? 10.645 29.415 21.471 1.00 34.51 46 HIS B C 1
ATOM 1466 O O . HIS B 1 46 ? 11.294 28.369 21.363 1.00 32.42 46 HIS B O 1
ATOM 1473 N N . ILE B 1 47 ? 11.106 30.496 22.090 1.00 34.10 47 ILE B N 1
ATOM 1474 C CA . ILE B 1 47 ? 12.487 30.596 22.522 1.00 34.64 47 ILE B CA 1
ATOM 1475 C C . ILE B 1 47 ? 12.531 31.023 23.988 1.00 35.59 47 ILE B C 1
ATOM 1476 O O . ILE B 1 47 ? 11.978 32.058 24.369 1.00 37.24 47 ILE B O 1
ATOM 1481 N N . ILE B 1 48 ? 13.201 30.223 24.797 1.00 35.53 48 ILE B N 1
ATOM 1482 C CA . ILE B 1 48 ? 13.437 30.573 26.210 1.00 37.58 48 ILE B CA 1
ATOM 1483 C C . ILE B 1 48 ? 14.730 31.370 26.328 1.00 37.45 48 ILE B C 1
ATOM 1484 O O . ILE B 1 48 ? 15.788 30.898 25.932 1.00 37.27 48 ILE B O 1
ATOM 1489 N N . ARG B 1 49 ? 14.624 32.597 26.841 1.00 41.65 49 ARG B N 1
ATOM 1490 C CA . ARG B 1 49 ? 15.741 33.524 26.963 1.00 43.84 49 ARG B CA 1
ATOM 1491 C C . ARG B 1 49 ? 16.619 33.036 28.156 1.00 45.33 49 ARG B C 1
ATOM 1492 O O . ARG B 1 49 ? 16.147 32.307 29.041 1.00 45.26 49 ARG B O 1
ATOM 1500 N N . PRO B 1 50 ? 17.915 33.405 28.170 1.00 46.55 50 PRO B N 1
ATOM 1501 C CA . PRO B 1 50 ? 18.554 34.108 27.075 1.00 47.30 50 PRO B CA 1
ATOM 1502 C C . PRO B 1 50 ? 19.215 33.225 26.014 1.00 46.14 50 PRO B C 1
ATOM 1503 O O . PRO B 1 50 ? 19.718 32.125 26.285 1.00 44.82 50 PRO B O 1
ATOM 1507 N N . MET B 1 51 ? 19.205 33.725 24.790 1.00 46.90 51 MET B N 1
ATOM 1508 C CA . MET B 1 51 ? 19.964 33.107 23.729 1.00 48.15 51 MET B CA 1
ATOM 1509 C C . MET B 1 51 ? 21.476 33.322 23.956 1.00 47.24 51 MET B C 1
ATOM 1510 O O . MET B 1 51 ? 21.892 34.280 24.618 1.00 49.46 51 MET B O 1
ATOM 1515 N N . GLY B 1 52 ? 22.291 32.445 23.391 1.00 44.27 52 GLY B N 1
ATOM 1516 C CA . GLY B 1 52 ? 23.719 32.535 23.560 1.00 44.68 52 GLY B CA 1
ATOM 1517 C C . GLY B 1 52 ? 24.408 33.488 22.610 1.00 45.63 52 GLY B C 1
ATOM 1518 O O . GLY B 1 52 ? 25.624 33.619 22.651 1.00 46.15 52 GLY B O 1
ATOM 1519 N N . PHE B 1 53 ? 23.638 34.181 21.767 1.00 44.94 53 PHE B N 1
ATOM 1520 C CA . PHE B 1 53 ? 24.211 35.019 20.730 1.00 46.43 53 PHE B CA 1
ATOM 1521 C C . PHE B 1 53 ? 23.388 36.309 20.512 1.00 48.78 53 PHE B C 1
ATOM 1522 O O . PHE B 1 53 ? 22.187 36.320 20.768 1.00 48.07 53 PHE B O 1
ATOM 1530 N N . PRO B 1 54 ? 24.042 37.410 20.095 1.00 53.20 54 PRO B N 1
ATOM 1531 C CA . PRO B 1 54 ? 23.329 38.665 19.803 1.00 56.19 54 PRO B CA 1
ATOM 1532 C C . PRO B 1 54 ? 22.486 38.558 18.533 1.00 57.37 54 PRO B C 1
ATOM 1533 O O . PRO B 1 54 ? 22.875 37.802 17.582 1.00 57.35 54 PRO B O 1
ATOM 1537 N N . ILE B 1 55 ? 21.337 39.261 18.522 1.00 59.20 55 ILE B N 1
ATOM 1538 C CA . ILE B 1 55 ? 20.483 39.312 17.327 1.00 60.28 55 ILE B CA 1
ATOM 1539 C C . ILE B 1 55 ? 21.030 40.432 16.470 1.00 62.33 55 ILE B C 1
ATOM 1540 O O . ILE B 1 55 ? 21.010 41.600 16.867 1.00 63.69 55 ILE B O 1
ATOM 1545 N N . ASP B 1 56 ? 21.574 40.074 15.318 1.00 62.63 56 ASP B N 1
ATOM 1546 C CA . ASP B 1 56 ? 22.222 41.051 14.463 1.00 65.18 56 ASP B CA 1
ATOM 1547 C C . ASP B 1 56 ? 21.369 41.217 13.213 1.00 65.35 56 ASP B C 1
ATOM 1548 O O . ASP B 1 56 ? 21.327 40.332 12.360 1.00 63.35 56 ASP B O 1
ATOM 1553 N N . ASP B 1 57 ? 20.692 42.360 13.111 1.00 67.81 57 ASP B N 1
ATOM 1554 C CA . ASP B 1 57 ? 19.732 42.572 12.026 1.00 69.20 57 ASP B CA 1
ATOM 1555 C C . ASP B 1 57 ? 20.307 42.544 10.606 1.00 70.36 57 ASP B C 1
ATOM 1556 O O . ASP B 1 57 ? 19.692 41.929 9.727 1.00 68.86 57 ASP B O 1
ATOM 1561 N N . LYS B 1 58 ? 21.447 43.216 10.373 1.00 72.74 58 LYS B N 1
ATOM 1562 C CA . LYS B 1 58 ? 22.121 43.105 9.062 1.00 74.97 58 LYS B CA 1
ATOM 1563 C C . LYS B 1 58 ? 22.487 41.651 8.674 1.00 73.33 58 LYS B C 1
ATOM 1564 O O . LYS B 1 58 ? 22.386 41.276 7.504 1.00 72.92 58 LYS B O 1
ATOM 1570 N N . LYS B 1 59 ? 22.883 40.838 9.656 1.00 72.88 59 LYS B N 1
ATOM 1571 C CA . LYS B 1 59 ? 23.090 39.403 9.431 1.00 72.16 59 LYS B CA 1
ATOM 1572 C C . LYS B 1 59 ? 21.747 38.663 9.331 1.00 70.98 59 LYS B C 1
ATOM 1573 O O . LYS B 1 59 ? 21.695 37.478 8.988 1.00 69.72 59 LYS B O 1
ATOM 1579 N N . MET B 1 60 ? 20.666 39.383 9.627 1.00 72.35 60 MET B N 1
ATOM 1580 C CA . MET B 1 60 ? 19.286 38.967 9.311 1.00 71.50 60 MET B CA 1
ATOM 1581 C C . MET B 1 60 ? 18.797 37.909 10.286 1.00 69.35 60 MET B C 1
ATOM 1582 O O . MET B 1 60 ? 18.823 38.125 11.504 1.00 69.39 60 MET B O 1
ATOM 1587 N N . LEU B 1 71 ? 6.522 34.201 9.997 1.00 57.60 71 LEU B N 1
ATOM 1588 C CA . LEU B 1 71 ? 6.988 33.268 11.039 1.00 55.21 71 LEU B CA 1
ATOM 1589 C C . LEU B 1 71 ? 6.425 33.681 12.403 1.00 54.95 71 LEU B C 1
ATOM 1590 O O . LEU B 1 71 ? 6.570 34.842 12.856 1.00 55.37 71 LEU B O 1
ATOM 1595 N N . ASP B 1 72 ? 5.744 32.733 13.025 1.00 51.96 72 ASP B N 1
ATOM 1596 C CA . ASP B 1 72 ? 5.110 32.931 14.314 1.00 52.44 72 ASP B CA 1
ATOM 1597 C C . ASP B 1 72 ? 6.077 32.643 15.502 1.00 51.17 72 ASP B C 1
ATOM 1598 O O . ASP B 1 72 ? 6.220 31.476 15.918 1.00 49.29 72 ASP B O 1
ATOM 1603 N N . VAL B 1 73 ? 6.720 33.694 16.052 1.00 51.23 73 VAL B N 1
ATOM 1604 C CA . VAL B 1 73 ? 7.779 33.510 17.056 1.00 50.05 73 VAL B CA 1
ATOM 1605 C C . VAL B 1 73 ? 7.430 34.116 18.403 1.00 50.62 73 VAL B C 1
ATOM 1606 O O . VAL B 1 73 ? 6.883 35.207 18.471 1.00 52.86 73 VAL B O 1
ATOM 1610 N N . HIS B 1 74 ? 7.751 33.408 19.480 1.00 48.56 74 HIS B N 1
ATOM 1611 C CA . HIS B 1 74 ? 7.400 33.828 20.839 1.00 50.12 74 HIS B CA 1
ATOM 1612 C C . HIS B 1 74 ? 8.626 33.709 21.728 1.00 49.18 74 HIS B C 1
ATOM 1613 O O . HIS B 1 74 ? 9.387 32.754 21.595 1.00 44.25 74 HIS B O 1
ATOM 1620 N N . PHE B 1 75 ? 8.826 34.644 22.646 1.00 50.89 75 PHE B N 1
ATOM 1621 C CA . PHE B 1 75 ? 9.945 34.590 23.564 1.00 52.58 75 PHE B CA 1
ATOM 1622 C C . PHE B 1 75 ? 9.453 34.469 25.000 1.00 52.99 75 PHE B C 1
ATOM 1623 O O . PHE B 1 75 ? 8.377 34.898 25.302 1.00 52.93 75 PHE B O 1
ATOM 1631 N N . TYR B 1 76 ? 10.244 33.838 25.863 1.00 50.81 76 TYR B N 1
ATOM 1632 C CA . TYR B 1 76 ? 9.893 33.563 27.270 1.00 50.82 76 TYR B CA 1
ATOM 1633 C C . TYR B 1 76 ? 11.105 33.836 28.145 1.00 52.57 76 TYR B C 1
ATOM 1634 O O . TYR B 1 76 ? 12.255 33.487 27.737 1.00 51.39 76 TYR B O 1
ATOM 1643 N N . ASP B 1 77 ? 10.827 34.466 29.351 1.00 54.69 77 ASP B N 1
ATOM 1644 C CA . ASP B 1 77 ? 11.880 34.705 30.337 1.00 55.51 77 ASP B CA 1
ATOM 1645 C C . ASP B 1 77 ? 12.490 33.406 30.885 1.00 53.86 77 ASP B C 1
ATOM 1646 O O . ASP B 1 77 ? 13.617 33.411 31.389 1.00 54.79 77 ASP B O 1
ATOM 1651 N N . SER B 1 78 ? 11.737 32.313 30.840 1.00 50.62 78 SER B N 1
ATOM 1652 C CA . SER B 1 78 ? 12.159 31.093 31.514 1.00 49.71 78 SER B CA 1
ATOM 1653 C C . SER B 1 78 ? 11.261 29.945 31.119 1.00 47.26 78 SER B C 1
ATOM 1654 O O . SER B 1 78 ? 10.194 30.153 30.564 1.00 47.36 78 SER B O 1
ATOM 1657 N N . LEU B 1 79 ? 11.701 28.729 31.416 1.00 46.75 79 LEU B N 1
ATOM 1658 C CA . LEU B 1 79 ? 10.913 27.525 31.167 1.00 46.66 79 LEU B CA 1
ATOM 1659 C C . LEU B 1 79 ? 9.571 27.588 31.913 1.00 47.85 79 LEU B C 1
ATOM 1660 O O . LEU B 1 79 ? 8.516 27.232 31.386 1.00 47.48 79 LEU B O 1
ATOM 1665 N N . ASN B 1 80 ? 9.634 28.059 33.147 1.00 50.30 80 ASN B N 1
ATOM 1666 C CA . ASN B 1 80 ? 8.451 28.300 33.949 1.00 52.62 80 ASN B CA 1
ATOM 1667 C C . ASN B 1 80 ? 7.414 29.199 33.273 1.00 53.06 80 ASN B C 1
ATOM 1668 O O . ASN B 1 80 ? 6.217 28.897 33.315 1.00 52.85 80 ASN B O 1
ATOM 1673 N N . ASP B 1 81 ? 7.856 30.296 32.655 1.00 53.99 81 ASP B N 1
ATOM 1674 C CA . ASP B 1 81 ? 6.895 31.190 32.004 1.00 55.34 81 ASP B CA 1
ATOM 1675 C C . ASP B 1 81 ? 6.293 30.514 30.783 1.00 52.74 81 ASP B C 1
ATOM 1676 O O . ASP B 1 81 ? 5.085 30.648 30.546 1.00 53.33 81 ASP B O 1
ATOM 1681 N N . PHE B 1 82 ? 7.117 29.763 30.041 1.00 49.75 82 PHE B N 1
ATOM 1682 C CA . PHE B 1 82 ? 6.626 28.983 28.910 1.00 47.34 82 PHE B CA 1
ATOM 1683 C C . PHE B 1 82 ? 5.594 27.922 29.379 1.00 47.98 82 PHE B C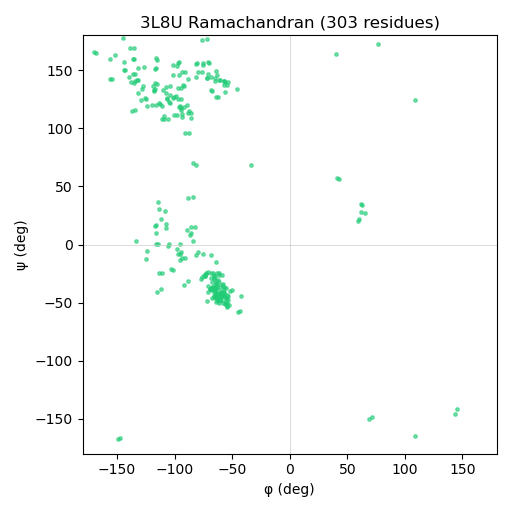 1
ATOM 1684 O O . PHE B 1 82 ? 4.548 27.743 28.763 1.00 46.82 82 PHE B O 1
ATOM 1692 N N . MET B 1 83 ? 5.886 27.249 30.487 1.00 49.64 83 MET B N 1
ATOM 1693 C CA . MET B 1 83 ? 4.985 26.226 31.040 1.00 51.14 83 MET B CA 1
ATOM 1694 C C . MET B 1 83 ? 3.636 26.763 31.538 1.00 55.25 83 MET B C 1
ATOM 1695 O O . MET B 1 83 ? 2.656 26.020 31.534 1.00 55.28 83 MET B O 1
ATOM 1700 N N . ASN B 1 84 ? 3.588 28.032 31.973 1.00 59.34 84 ASN B N 1
ATOM 1701 C CA . ASN B 1 84 ? 2.317 28.694 32.371 1.00 63.83 84 ASN B CA 1
ATOM 1702 C C . ASN B 1 84 ? 1.447 29.028 31.164 1.00 65.24 84 ASN B C 1
ATOM 1703 O O . ASN B 1 84 ? 0.226 29.144 31.270 1.00 67.05 84 ASN B O 1
ATOM 1708 N N . ILE B 1 85 ? 2.087 29.188 30.015 1.00 65.00 85 ILE B N 1
ATOM 1709 C CA . ILE B 1 85 ? 1.388 29.548 28.794 1.00 66.73 85 ILE B CA 1
ATOM 1710 C C . ILE B 1 85 ? 1.193 28.339 27.849 1.00 65.09 85 ILE B C 1
ATOM 1711 O O . ILE B 1 85 ? 0.281 28.400 27.025 1.00 66.97 85 ILE B O 1
ATOM 1716 N N . CYS B 1 86 ? 2.000 27.262 27.998 1.00 63.19 86 CYS B N 1
ATOM 1717 C CA . CYS B 1 86 ? 1.943 26.000 27.181 1.00 60.80 86 CYS B CA 1
ATOM 1718 C C . CYS B 1 86 ? 0.629 25.280 27.390 1.00 60.85 86 CYS B C 1
ATOM 1719 O O . CYS B 1 86 ? 0.242 25.009 28.522 1.00 62.61 86 CYS B O 1
ATOM 1722 N N . SER B 1 87 ? -0.052 24.966 26.298 1.00 59.06 87 SER B N 1
ATOM 1723 C CA . SER B 1 87 ? -1.253 24.177 26.382 1.00 58.83 87 SER B CA 1
ATOM 1724 C C . SER B 1 87 ? -1.278 23.125 25.296 1.00 55.52 87 SER B C 1
ATOM 1725 O O . SER B 1 87 ? -1.364 23.453 24.108 1.00 55.55 87 SER B O 1
ATOM 1728 N N . GLY B 1 88 ? -1.229 21.864 25.704 1.00 52.87 88 GLY B N 1
ATOM 1729 C CA . GLY B 1 88 ? -1.311 20.758 24.764 1.00 49.01 88 GLY B CA 1
ATOM 1730 C C . GLY B 1 88 ? -0.402 19.637 25.217 1.00 46.80 88 GLY B C 1
ATOM 1731 O O . GLY B 1 88 ? -0.255 19.420 26.425 1.00 47.53 88 GLY B O 1
ATOM 1732 N N . LYS B 1 89 ? 0.198 18.925 24.267 1.00 42.50 89 LYS B N 1
ATOM 1733 C CA . LYS B 1 89 ? 1.127 17.842 24.616 1.00 41.11 89 LYS B CA 1
ATOM 1734 C C . LYS B 1 89 ? 2.561 18.320 24.524 1.00 37.90 89 LYS B C 1
ATOM 1735 O O . LYS B 1 89 ? 2.958 18.892 23.527 1.00 37.26 89 LYS B O 1
ATOM 1741 N N . LEU B 1 90 ? 3.322 18.106 25.583 1.00 35.72 90 LEU B N 1
ATOM 1742 C CA . LEU B 1 90 ? 4.723 18.503 25.560 1.00 34.51 90 LEU B CA 1
ATOM 1743 C C . LEU B 1 90 ? 5.625 17.271 25.366 1.00 32.12 90 LEU B C 1
ATOM 1744 O O . LEU B 1 90 ? 5.449 16.272 26.054 1.00 31.41 90 LEU B O 1
ATOM 1749 N N . HIS B 1 91 ? 6.625 17.389 24.505 1.00 29.25 91 HIS B N 1
ATOM 1750 C CA . HIS B 1 91 ? 7.620 16.303 24.275 1.00 29.52 91 HIS B CA 1
ATOM 1751 C C . HIS B 1 91 ? 9.034 16.838 24.477 1.00 29.37 91 HIS B C 1
ATOM 1752 O O . HIS B 1 91 ? 9.425 17.822 23.836 1.00 31.13 91 HIS B O 1
ATOM 1759 N N . LEU B 1 92 ? 9.811 16.196 25.335 1.00 28.82 92 LEU B N 1
ATOM 1760 C CA . LEU B 1 92 ? 11.153 16.661 25.607 1.00 27.71 92 LEU B CA 1
ATOM 1761 C C . LEU B 1 92 ? 12.065 15.832 24.727 1.00 27.69 92 LEU B C 1
ATOM 1762 O O . LEU B 1 92 ? 12.007 14.583 24.757 1.00 27.33 92 LEU B O 1
ATOM 1767 N N . ILE B 1 93 ? 12.886 16.470 23.917 1.00 27.92 93 ILE B N 1
ATOM 1768 C CA . ILE B 1 93 ? 13.803 15.713 23.085 1.00 27.76 93 ILE B CA 1
ATOM 1769 C C . ILE B 1 93 ? 15.132 15.576 23.801 1.00 29.40 93 ILE B C 1
ATOM 1770 O O . ILE B 1 93 ? 15.831 16.573 23.991 1.00 29.48 93 ILE B O 1
ATOM 1775 N N . THR B 1 94 ? 15.500 14.357 24.212 1.00 28.73 94 THR B N 1
ATOM 1776 C CA . THR B 1 94 ? 16.713 14.167 25.003 1.00 32.59 94 THR B CA 1
ATOM 1777 C C . THR B 1 94 ? 17.497 12.929 24.565 1.00 32.28 94 THR B C 1
ATOM 1778 O O . THR B 1 94 ? 16.975 12.072 23.885 1.00 33.32 94 THR B O 1
ATOM 1782 N N . LYS B 1 95 ? 18.711 12.779 25.058 1.00 33.10 95 LYS B N 1
ATOM 1783 C CA . LYS B 1 95 ? 19.580 11.675 24.652 1.00 33.26 95 LYS B CA 1
ATOM 1784 C C . LYS B 1 95 ? 19.189 10.383 25.313 1.00 33.02 95 LYS B C 1
ATOM 1785 O O . LYS B 1 95 ? 19.475 9.291 24.780 1.00 33.99 95 LYS B O 1
ATOM 1791 N N . PHE B 1 96 ? 18.624 10.464 26.512 1.00 32.10 96 PHE B N 1
ATOM 1792 C CA . PHE B 1 96 ? 18.527 9.258 27.305 1.00 33.73 96 PHE B CA 1
ATOM 1793 C C . PHE B 1 96 ? 17.113 8.803 27.608 1.00 31.74 96 PHE B C 1
ATOM 1794 O O . PHE B 1 96 ? 16.936 7.961 28.441 1.00 32.00 96 PHE B O 1
ATOM 1802 N N . ALA B 1 97 ? 16.140 9.330 26.884 1.00 29.16 97 ALA B N 1
ATOM 1803 C CA . ALA B 1 97 ? 14.748 8.912 27.083 1.00 28.60 97 ALA B CA 1
ATOM 1804 C C . ALA B 1 97 ? 14.596 7.451 26.711 1.00 28.38 97 ALA B C 1
ATOM 1805 O O . ALA B 1 97 ? 15.197 7.022 25.751 1.00 28.93 97 ALA B O 1
ATOM 1807 N N . ASN B 1 98 ? 13.764 6.714 27.449 1.00 29.83 98 ASN B N 1
ATOM 1808 C CA . ASN B 1 98 ? 13.428 5.322 27.138 1.00 30.58 98 ASN B CA 1
ATOM 1809 C C . ASN B 1 98 ? 12.231 5.204 26.183 1.00 29.67 98 ASN B C 1
ATOM 1810 O O . ASN B 1 98 ? 11.390 4.343 26.366 1.00 30.15 98 ASN B O 1
ATOM 1815 N N . LYS B 1 99 ? 12.149 6.076 25.177 1.00 29.61 99 LYS B N 1
ATOM 1816 C CA . LYS B 1 99 ? 11.109 5.985 24.141 1.00 29.11 99 LYS B CA 1
ATOM 1817 C C . LYS B 1 99 ? 11.656 6.665 22.903 1.00 28.00 99 LYS B C 1
ATOM 1818 O O . LYS B 1 99 ? 12.381 7.646 23.013 1.00 26.55 99 LYS B O 1
ATOM 1824 N N . THR B 1 100 ? 11.347 6.099 21.746 1.00 26.23 100 THR B N 1
ATOM 1825 C CA . THR B 1 100 ? 11.841 6.591 20.474 1.00 25.77 100 THR B CA 1
ATOM 1826 C C . THR B 1 100 ? 10.835 7.593 19.865 1.00 24.88 100 THR B C 1
ATOM 1827 O O . THR B 1 100 ? 9.620 7.324 19.875 1.00 24.35 100 THR B O 1
ATOM 1831 N N . TYR B 1 101 ? 11.359 8.698 19.321 1.00 23.29 101 TYR B N 1
ATOM 1832 C CA . TYR B 1 101 ? 10.561 9.846 18.837 1.00 23.16 101 TYR B CA 1
ATOM 1833 C C . TYR B 1 101 ? 9.436 9.354 17.917 1.00 23.18 101 TYR B C 1
ATOM 1834 O O . TYR B 1 101 ? 8.330 9.889 17.980 1.00 23.08 101 TYR B O 1
ATOM 1843 N N . SER B 1 102 ? 9.727 8.352 17.073 1.00 21.31 102 SER B N 1
ATOM 1844 C CA . SER B 1 102 ? 8.774 7.876 16.067 1.00 22.91 102 SER B CA 1
ATOM 1845 C C . SER B 1 102 ? 7.734 6.905 16.628 1.00 25.07 102 SER B C 1
ATOM 1846 O O . SER B 1 102 ? 6.721 6.608 15.936 1.00 26.48 102 SER B O 1
ATOM 1849 N N . ASP B 1 103 ? 7.922 6.462 17.872 1.00 25.01 103 ASP B N 1
ATOM 1850 C CA . ASP B 1 103 ? 6.883 5.615 18.507 1.00 27.10 103 ASP B CA 1
ATOM 1851 C C . ASP B 1 103 ? 5.824 6.372 19.306 1.00 27.22 103 ASP B C 1
ATOM 1852 O O . ASP B 1 103 ? 4.814 5.780 19.704 1.00 28.04 103 ASP B O 1
ATOM 1857 N N . GLU B 1 104 ? 6.046 7.659 19.552 1.00 27.10 104 GLU B N 1
ATOM 1858 C CA . GLU B 1 104 ? 5.005 8.582 20.074 1.00 28.76 104 GLU B CA 1
ATOM 1859 C C . GLU B 1 104 ? 3.946 8.796 18.977 1.00 29.41 104 GLU B C 1
ATOM 1860 O O . GLU B 1 104 ? 4.266 8.799 17.773 1.00 28.15 104 GLU B O 1
ATOM 1866 N N . ASN B 1 105 ? 2.675 8.916 19.388 1.00 29.63 105 ASN B N 1
ATOM 1867 C CA . ASN B 1 105 ? 1.619 9.151 18.453 1.00 31.51 105 ASN B CA 1
ATOM 1868 C C . ASN B 1 105 ? 1.310 10.655 18.367 1.00 30.40 105 ASN B C 1
ATOM 1869 O O . ASN B 1 105 ? 0.913 11.267 19.359 1.00 31.40 105 ASN B O 1
ATOM 1874 N N . TYR B 1 106 ? 1.493 11.244 17.182 1.00 28.69 106 TYR B N 1
ATOM 1875 C CA . TYR B 1 106 ? 1.230 12.683 16.934 1.00 28.93 106 TYR B CA 1
ATOM 1876 C C . TYR B 1 106 ? -0.076 12.922 16.134 1.00 31.81 106 TYR B C 1
ATOM 1877 O O . TYR B 1 106 ? -0.439 14.067 15.835 1.00 31.84 106 TYR B O 1
ATOM 1886 N N . ASP B 1 107 ? -0.754 11.816 15.807 1.00 34.04 107 ASP B N 1
ATOM 1887 C CA . ASP B 1 107 ? -1.960 11.786 14.951 1.00 35.84 107 ASP B CA 1
ATOM 1888 C C . ASP B 1 107 ? -3.227 12.087 15.781 1.00 37.69 107 ASP B C 1
ATOM 1889 O O . ASP B 1 107 ? -4.046 11.204 16.050 1.00 37.22 107 ASP B O 1
ATOM 1894 N N . ASP B 1 108 ? -3.362 13.328 16.211 1.00 38.76 108 ASP B N 1
ATOM 1895 C CA . ASP B 1 108 ? -4.524 13.713 16.989 1.00 43.00 108 ASP B CA 1
ATOM 1896 C C . ASP B 1 108 ? -4.784 15.190 16.650 1.00 44.28 108 ASP B C 1
ATOM 1897 O O . ASP B 1 108 ? -4.200 15.719 15.691 1.00 45.85 108 ASP B O 1
ATOM 1902 N N . SER B 1 109 ? -5.624 15.863 17.412 1.00 46.61 109 SER B N 1
ATOM 1903 C CA . SER B 1 109 ? -5.939 17.256 17.140 1.00 47.68 109 SER B CA 1
ATOM 1904 C C . SER B 1 109 ? -5.297 18.187 18.165 1.00 47.18 109 SER B C 1
ATOM 1905 O O . SER B 1 109 ? -5.635 19.371 18.262 1.00 49.55 109 SER B O 1
ATOM 1908 N N . GLU B 1 110 ? -4.350 17.656 18.921 1.00 44.66 110 GLU B N 1
ATOM 1909 C CA . GLU B 1 110 ? -3.680 18.423 19.963 1.00 43.63 110 GLU B CA 1
ATOM 1910 C C . GLU B 1 110 ? -2.589 19.305 19.385 1.00 41.29 110 GLU B C 1
ATOM 1911 O O . GLU B 1 110 ? -2.060 19.054 18.298 1.00 39.84 110 GLU B O 1
ATOM 1917 N N . HIS B 1 111 ? -2.276 20.363 20.119 1.00 40.56 111 HIS B N 1
ATOM 1918 C CA . HIS B 1 111 ? -1.024 21.053 19.978 1.00 38.66 111 HIS B CA 1
ATOM 1919 C C . HIS B 1 111 ? 0.123 20.157 20.478 1.00 37.30 111 HIS B C 1
ATOM 1920 O O . HIS B 1 111 ? 0.048 19.569 21.573 1.00 38.15 111 HIS B O 1
ATOM 1927 N N . HIS B 1 112 ? 1.184 20.065 19.681 1.00 33.21 112 HIS B N 1
ATOM 1928 C CA . HIS B 1 112 ? 2.354 19.301 20.087 1.00 31.71 112 HIS B CA 1
ATOM 1929 C C . HIS B 1 112 ? 3.535 20.243 20.221 1.00 30.87 112 HIS B C 1
ATOM 1930 O O . HIS B 1 112 ? 3.841 20.939 19.268 1.00 29.66 112 HIS B O 1
ATOM 1937 N N . TYR B 1 113 ? 4.114 20.314 21.424 1.00 30.01 113 TYR B N 1
ATOM 1938 C CA . TYR B 1 113 ? 5.293 21.133 21.654 1.00 31.04 113 TYR B CA 1
ATOM 1939 C C . TYR B 1 113 ? 6.526 20.257 21.801 1.00 29.32 113 TYR B C 1
ATOM 1940 O O . TYR B 1 113 ? 6.563 19.404 22.645 1.00 29.23 113 TYR B O 1
ATOM 1949 N N . PHE B 1 114 ? 7.548 20.530 20.997 1.00 28.82 114 PHE B N 1
ATOM 1950 C CA . PHE B 1 114 ? 8.796 19.784 21.002 1.00 27.39 114 PHE B CA 1
ATOM 1951 C C . PHE B 1 114 ? 9.897 20.685 21.591 1.00 28.49 114 PHE B C 1
ATOM 1952 O O . PHE B 1 114 ? 10.303 21.705 20.982 1.00 27.49 114 PHE B O 1
ATOM 1960 N N . LEU B 1 115 ? 10.353 20.330 22.787 1.00 29.12 115 LEU B N 1
ATOM 1961 C CA . LEU B 1 115 ? 11.318 21.149 23.560 1.00 28.36 115 LEU B CA 1
ATOM 1962 C C . LEU B 1 115 ? 12.726 20.534 23.418 1.00 28.92 115 LEU B C 1
ATOM 1963 O O . LEU B 1 115 ? 12.917 19.317 23.702 1.00 29.43 115 LEU B O 1
ATOM 1968 N N . PHE B 1 116 ? 13.682 21.354 22.986 1.00 29.03 116 PHE B N 1
ATOM 1969 C CA . PHE B 1 116 ? 15.083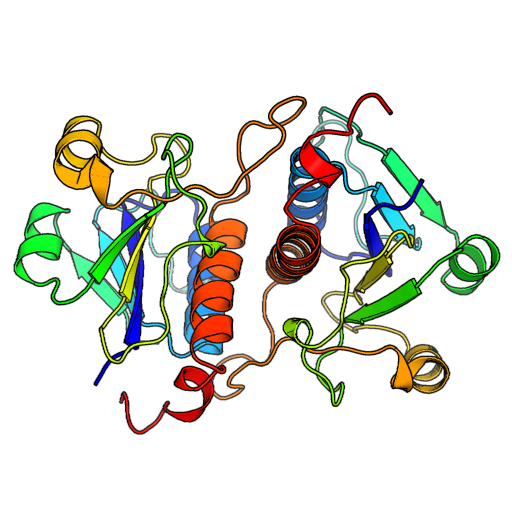 20.982 22.731 1.00 29.41 116 PHE B CA 1
ATOM 1970 C C . PHE B 1 116 ? 16.014 21.750 23.618 1.00 31.46 116 PHE B C 1
ATOM 1971 O O . PHE B 1 116 ? 15.847 22.957 23.818 1.00 32.69 116 PHE B O 1
ATOM 1979 N N . GLY B 1 117 ? 16.998 21.055 24.169 1.00 33.03 117 GLY B N 1
ATOM 1980 C CA . GLY B 1 117 ? 17.971 21.663 25.062 1.00 33.58 117 GLY B CA 1
ATOM 1981 C C . GLY B 1 117 ? 19.005 22.484 24.324 1.00 35.79 117 GLY B C 1
ATOM 1982 O O . GLY B 1 117 ? 18.993 22.577 23.098 1.00 33.69 117 GLY B O 1
ATOM 1983 N N . ARG B 1 118 ? 19.870 23.129 25.110 1.00 38.18 118 ARG B N 1
ATOM 1984 C CA . ARG B 1 118 ? 21.030 23.869 24.625 1.00 40.88 118 ARG B CA 1
ATOM 1985 C C . ARG B 1 118 ? 21.996 22.916 23.919 1.00 41.76 118 ARG B C 1
ATOM 1986 O O . ARG B 1 118 ? 22.153 21.762 24.329 1.00 42.38 118 ARG B O 1
ATOM 1994 N N . GLU B 1 119 ? 22.667 23.411 22.886 1.00 43.17 119 GLU B N 1
ATOM 1995 C CA . GLU B 1 119 ? 23.652 22.608 22.148 1.00 44.65 119 GLU B CA 1
ATOM 1996 C C . GLU B 1 119 ? 24.738 22.038 23.094 1.00 46.44 119 GLU B C 1
ATOM 1997 O O . GLU B 1 119 ? 25.184 20.893 22.955 1.00 47.26 119 GLU B O 1
ATOM 2003 N N . ASP B 1 120 ? 25.115 22.838 24.077 1.00 48.36 120 ASP B N 1
ATOM 2004 C CA . ASP B 1 120 ? 26.195 22.506 24.968 1.00 50.65 120 ASP B CA 1
ATOM 2005 C C . ASP B 1 120 ? 25.776 21.772 26.257 1.00 50.87 120 ASP B C 1
ATOM 2006 O O . ASP B 1 120 ? 26.540 20.949 26.754 1.00 53.24 120 ASP B O 1
ATOM 2011 N N . LYS B 1 121 ? 24.611 22.090 26.814 1.00 49.08 121 LYS B N 1
ATOM 2012 C CA . LYS B 1 121 ? 24.244 21.610 28.156 1.00 48.82 121 LYS B CA 1
ATOM 2013 C C . LYS B 1 121 ? 22.925 20.849 28.211 1.00 46.20 121 LYS B C 1
ATOM 2014 O O . LYS B 1 121 ? 22.551 20.347 29.280 1.00 46.41 121 LYS B O 1
ATOM 2020 N N . GLY B 1 122 ? 22.180 20.789 27.106 1.00 43.81 122 GLY B N 1
ATOM 2021 C CA . GLY B 1 122 ? 20.853 20.133 27.150 1.00 41.25 122 GLY B CA 1
ATOM 2022 C C . GLY B 1 122 ? 19.829 20.920 27.966 1.00 41.32 122 GLY B C 1
ATOM 2023 O O . GLY B 1 122 ? 19.879 22.166 28.033 1.00 40.94 122 GLY B O 1
ATOM 2024 N N . LEU B 1 123 ? 18.889 20.199 28.574 1.00 40.82 123 LEU B N 1
ATOM 2025 C CA . LEU B 1 123 ? 17.818 20.798 29.370 1.00 42.20 123 LEU B CA 1
ATOM 2026 C C . LEU B 1 123 ? 18.206 20.725 30.823 1.00 44.36 123 LEU B C 1
ATOM 2027 O O . LEU B 1 123 ? 18.986 19.857 31.173 1.00 44.73 123 LEU B O 1
ATOM 2032 N N . PRO B 1 124 ? 17.686 21.648 31.672 1.00 46.79 124 PRO B N 1
ATOM 2033 C CA . PRO B 1 124 ? 18.012 21.536 33.090 1.00 49.84 124 PRO B CA 1
ATOM 2034 C C . PRO B 1 124 ? 17.698 20.176 33.676 1.00 50.82 124 PRO B C 1
ATOM 2035 O O . PRO B 1 124 ? 16.699 19.547 33.357 1.00 48.37 124 PRO B O 1
ATOM 2039 N N . GLU B 1 125 ? 18.625 19.761 34.523 1.00 54.10 125 GLU B N 1
ATOM 2040 C CA . GLU B 1 125 ? 18.622 18.543 35.302 1.00 56.16 125 GLU B CA 1
ATOM 2041 C C . GLU B 1 125 ? 17.258 18.224 35.940 1.00 55.68 125 GLU B C 1
ATOM 2042 O O . GLU B 1 125 ? 16.686 17.144 35.691 1.00 54.68 125 GLU B O 1
ATOM 2048 N N . GLU B 1 126 ? 16.749 19.169 36.738 1.00 56.72 126 GLU B N 1
ATOM 2049 C CA . GLU B 1 126 ? 15.505 18.996 37.523 1.00 57.42 126 GLU B CA 1
ATOM 2050 C C . GLU B 1 126 ? 14.245 18.987 36.660 1.00 55.29 126 GLU B C 1
ATOM 2051 O O . GLU B 1 126 ? 13.284 18.261 36.947 1.00 55.52 126 GLU B O 1
ATOM 2053 N N . PHE B 1 127 ? 14.252 19.792 35.596 1.00 53.29 127 PHE B N 1
ATOM 2054 C CA . PHE B 1 127 ? 13.129 19.821 34.662 1.00 50.36 127 PHE B CA 1
ATOM 2055 C C . PHE B 1 127 ? 12.970 18.481 33.956 1.00 49.16 127 PHE B C 1
ATOM 2056 O O . PHE B 1 127 ? 11.843 17.989 33.775 1.00 48.11 127 PHE B O 1
ATOM 2064 N N . MET B 1 128 ? 14.092 17.890 33.553 1.00 48.54 128 MET B N 1
ATOM 2065 C CA . MET B 1 128 ? 14.056 16.618 32.852 1.00 48.91 128 MET B CA 1
ATOM 2066 C C . MET B 1 128 ? 13.489 15.502 33.711 1.00 48.68 128 MET B C 1
ATOM 2067 O O . MET B 1 128 ? 12.749 14.667 33.219 1.00 47.54 128 MET B O 1
ATOM 2072 N N . ARG B 1 129 ? 13.834 15.515 34.993 1.00 50.36 129 ARG B N 1
ATOM 2073 C CA . ARG B 1 129 ? 13.368 14.522 35.969 1.00 51.36 129 ARG B CA 1
ATOM 2074 C C . ARG B 1 129 ? 11.890 14.739 36.251 1.00 51.61 129 ARG B C 1
ATOM 2075 O O . ARG B 1 129 ? 11.120 13.785 36.361 1.00 51.36 129 ARG B O 1
ATOM 2077 N N . GLN B 1 130 ? 11.495 16.002 36.372 1.00 51.70 130 GLN B N 1
ATOM 2078 C CA . GLN B 1 130 ? 10.093 16.311 36.609 1.00 52.18 130 GLN B CA 1
ATOM 2079 C C . GLN B 1 130 ? 9.227 15.855 35.408 1.00 49.20 130 GLN B C 1
ATOM 2080 O O . GLN B 1 130 ? 8.125 15.333 35.586 1.00 48.49 130 GLN B O 1
ATOM 2086 N N . HIS B 1 131 ? 9.775 15.968 34.197 1.00 46.37 131 HIS B N 1
ATOM 2087 C CA . HIS B 1 131 ? 9.020 15.643 32.994 1.00 43.59 131 HIS B CA 1
ATOM 2088 C C . HIS B 1 131 ? 9.536 14.419 32.220 1.00 42.41 131 HIS B C 1
ATOM 2089 O O . HIS B 1 131 ? 9.371 14.328 31.011 1.00 39.38 131 HIS B O 1
ATOM 2096 N N . SER B 1 132 ? 10.120 13.458 32.941 1.00 42.99 132 SER B N 1
ATOM 2097 C CA . SER B 1 132 ? 10.814 12.329 32.300 1.00 41.78 132 SER B CA 1
ATOM 2098 C C . SER B 1 132 ? 9.894 11.461 31.477 1.00 40.68 132 SER B C 1
ATOM 2099 O O . SER B 1 132 ? 10.325 10.927 30.453 1.00 39.63 132 SER B O 1
ATOM 2102 N N . GLU B 1 133 ? 8.638 11.312 31.903 1.00 40.23 133 GLU B N 1
ATOM 2103 C CA . GLU B 1 133 ? 7.646 10.579 31.113 1.00 40.00 133 GLU B CA 1
ATOM 2104 C C . GLU B 1 133 ? 7.348 11.236 29.784 1.00 37.38 133 GLU B C 1
ATOM 2105 O O . GLU B 1 133 ? 6.745 10.604 28.910 1.00 36.38 133 GLU B O 1
ATOM 2111 N N . LYS B 1 134 ? 7.760 12.502 29.621 1.00 35.24 134 LYS B N 1
ATOM 2112 C CA . LYS B 1 134 ? 7.483 13.202 28.349 1.00 34.11 134 LYS B CA 1
ATOM 2113 C C . LYS B 1 134 ? 8.657 13.138 27.343 1.00 32.00 134 LYS B C 1
ATOM 2114 O O . LYS B 1 134 ? 8.554 13.673 26.231 1.00 32.15 134 LYS B O 1
ATOM 2120 N N . ALA B 1 135 ? 9.747 12.475 27.725 1.00 31.51 135 ALA B N 1
ATOM 2121 C CA . ALA B 1 135 ? 11.004 12.574 26.978 1.00 29.59 135 ALA B CA 1
ATOM 2122 C C . ALA B 1 135 ? 11.052 11.527 25.878 1.00 28.14 135 ALA B C 1
ATOM 2123 O O . ALA B 1 135 ? 10.671 10.369 26.094 1.00 28.15 135 ALA B O 1
ATOM 2125 N N . LEU B 1 136 ? 11.614 11.901 24.745 1.00 25.20 136 LEU B N 1
ATOM 2126 C CA . LEU B 1 136 ? 11.771 11.011 23.596 1.00 24.95 136 LEU B CA 1
ATOM 2127 C C . LEU B 1 136 ? 13.185 11.177 23.082 1.00 25.67 136 LEU B C 1
ATOM 2128 O O . LEU B 1 136 ? 13.757 12.277 23.229 1.00 25.50 136 LEU B O 1
ATOM 2133 N N . ARG B 1 137 ? 13.792 10.093 22.549 1.00 23.39 137 ARG B N 1
ATOM 2134 C CA . ARG B 1 137 ? 15.118 10.228 21.939 1.00 24.53 137 ARG B CA 1
ATOM 2135 C C . ARG B 1 137 ? 15.094 9.922 20.448 1.00 24.76 137 ARG B C 1
ATOM 2136 O O . ARG B 1 137 ? 14.173 9.259 19.928 1.00 22.92 137 ARG B O 1
ATOM 2144 N N . ILE B 1 138 ? 16.131 10.403 19.785 1.00 23.86 138 ILE B N 1
ATOM 2145 C CA . ILE B 1 138 ? 16.458 9.962 18.434 1.00 24.15 138 ILE B CA 1
ATOM 2146 C C . ILE B 1 138 ? 17.590 8.961 18.575 1.00 24.28 138 ILE B C 1
ATOM 2147 O O . ILE B 1 138 ? 18.699 9.294 19.004 1.00 26.35 138 ILE B O 1
ATOM 2152 N N . PRO B 1 139 ? 17.323 7.697 18.289 1.00 23.93 139 PRO B N 1
ATOM 2153 C CA . PRO B 1 139 ? 18.412 6.749 18.473 1.00 25.50 139 PRO B CA 1
ATOM 2154 C C . PRO B 1 139 ? 19.637 7.044 17.615 1.00 26.47 139 PRO B C 1
ATOM 2155 O O . PRO B 1 139 ? 19.479 7.425 16.424 1.00 24.80 139 PRO B O 1
ATOM 2159 N N . VAL B 1 140 ? 20.821 6.840 18.190 1.00 26.71 140 VAL B N 1
ATOM 2160 C CA . VAL B 1 140 ? 22.061 6.975 17.447 1.00 30.03 140 VAL B CA 1
ATOM 2161 C C . VAL B 1 140 ? 22.958 5.798 17.783 1.00 33.26 140 VAL B C 1
ATOM 2162 O O . VAL B 1 140 ? 22.806 5.144 18.800 1.00 36.48 140 VAL B O 1
ATOM 2166 N N . ASN B 1 141 ? 23.923 5.515 16.948 1.00 35.61 141 ASN B N 1
ATOM 2167 C CA . ASN B 1 141 ? 24.946 4.581 17.386 1.00 38.93 141 ASN B CA 1
ATOM 2168 C C . ASN B 1 141 ? 26.075 5.483 17.947 1.00 40.76 141 ASN B C 1
ATOM 2169 O O . ASN B 1 141 ? 26.622 6.310 17.179 1.00 38.67 141 ASN B O 1
ATOM 2174 N N . ASP B 1 142 ? 26.380 5.402 19.252 1.00 42.23 142 ASP B N 1
ATOM 2175 C CA . ASP B 1 142 ? 27.339 6.384 19.851 1.00 45.66 142 ASP B CA 1
ATOM 2176 C C . ASP B 1 142 ? 28.880 6.103 19.681 1.00 48.61 142 ASP B C 1
ATOM 2177 O O . ASP B 1 142 ? 29.748 6.723 20.363 1.00 49.33 142 ASP B O 1
ATOM 2182 N N . GLN B 1 143 ? 29.224 5.197 18.764 1.00 49.90 143 GLN B N 1
ATOM 2183 C CA . GLN B 1 143 ? 30.625 4.811 18.494 1.00 53.27 143 GLN B CA 1
ATOM 2184 C C . GLN B 1 143 ? 31.551 5.987 18.161 1.00 53.69 143 GLN B C 1
ATOM 2185 O O . GLN B 1 143 ? 32.707 6.036 18.640 1.00 53.56 143 GLN B O 1
ATOM 2191 N N . HIS B 1 144 ? 31.074 6.910 17.315 1.00 52.50 144 HIS B N 1
ATOM 2192 C CA . HIS B 1 144 ? 31.953 8.006 16.805 1.00 55.49 144 HIS B CA 1
ATOM 2193 C C . HIS B 1 144 ? 31.513 9.402 17.257 1.00 54.38 144 HIS B C 1
ATOM 2194 O O . HIS B 1 144 ? 32.383 10.239 17.566 1.00 55.49 144 HIS B O 1
ATOM 2201 N N . VAL B 1 145 ? 30.186 9.647 17.252 1.00 51.71 145 VAL B N 1
ATOM 2202 C CA . VAL B 1 145 ? 29.576 10.866 17.825 1.00 50.42 145 VAL B CA 1
ATOM 2203 C C . VAL B 1 145 ? 28.477 10.489 18.817 1.00 48.66 145 VAL B C 1
ATOM 2204 O O . VAL B 1 145 ? 27.862 9.457 18.658 1.00 48.91 145 VAL B O 1
ATOM 2208 N N . ARG B 1 146 ? 28.219 11.346 19.802 1.00 48.15 146 ARG B N 1
ATOM 2209 C CA . ARG B 1 146 ? 27.154 11.121 20.790 1.00 47.24 146 ARG B CA 1
ATOM 2210 C C . ARG B 1 146 ? 25.843 11.801 20.472 1.00 44.73 146 ARG B C 1
ATOM 2211 O O . ARG B 1 146 ? 24.803 11.485 21.093 1.00 42.89 146 ARG B O 1
ATOM 2219 N N . SER B 1 147 ? 25.867 12.725 19.505 1.00 43.28 147 SER B N 1
ATOM 2220 C CA . SER B 1 147 ? 24.666 13.476 19.175 1.00 40.05 147 SER B CA 1
ATOM 2221 C C . SER B 1 147 ? 24.612 13.940 17.709 1.00 38.52 147 SER B C 1
ATOM 2222 O O . SER B 1 147 ? 25.622 14.005 17.000 1.00 39.08 147 SER B O 1
ATOM 2225 N N . LEU B 1 148 ? 23.410 14.301 17.277 1.00 35.35 148 LEU B N 1
ATOM 2226 C CA . LEU B 1 148 ? 23.201 14.915 16.008 1.00 32.63 148 LEU B CA 1
ATOM 2227 C C . LEU B 1 148 ? 23.158 16.459 16.199 1.00 32.36 148 LEU B C 1
ATOM 2228 O O . LEU B 1 148 ? 22.868 16.962 17.276 1.00 31.55 148 LEU B O 1
ATOM 2233 N N . ASN B 1 149 ? 23.435 17.194 15.141 1.00 32.50 149 ASN B N 1
ATOM 2234 C CA . ASN B 1 149 ? 23.286 18.655 15.146 1.00 32.46 149 ASN B CA 1
ATOM 2235 C C . ASN B 1 149 ? 21.833 19.045 15.521 1.00 31.39 149 ASN B C 1
ATOM 2236 O O . ASN B 1 149 ? 20.840 18.432 15.069 1.00 27.61 149 ASN B O 1
ATOM 2241 N N . LEU B 1 150 ? 21.707 20.100 16.315 1.00 31.04 150 LEU B N 1
ATOM 2242 C CA . LEU B 1 150 ? 20.421 20.518 16.835 1.00 30.98 150 LEU B CA 1
ATOM 2243 C C . LEU B 1 150 ? 19.429 20.852 15.726 1.00 29.83 150 LEU B C 1
ATOM 2244 O O . LEU B 1 150 ? 18.274 20.387 15.746 1.00 26.81 150 LEU B O 1
ATOM 2249 N N . SER B 1 151 ? 19.849 21.631 14.737 1.00 28.99 151 SER B N 1
ATOM 2250 C CA . SER B 1 151 ? 18.856 21.978 13.732 1.00 29.38 151 SER B CA 1
ATOM 2251 C C . SER B 1 151 ? 18.420 20.744 12.901 1.00 27.83 151 SER B C 1
ATOM 2252 O O . SER B 1 151 ? 17.282 20.665 12.426 1.00 26.51 151 SER B O 1
ATOM 2255 N N . ASN B 1 152 ? 19.331 19.794 12.695 1.00 28.28 152 ASN B N 1
ATOM 2256 C CA . ASN B 1 152 ? 18.981 18.550 12.017 1.00 27.47 152 ASN B CA 1
ATOM 2257 C C . ASN B 1 152 ? 17.949 17.843 12.854 1.00 26.03 152 ASN B C 1
ATOM 2258 O O . ASN B 1 152 ? 16.993 17.319 12.280 1.00 26.60 152 ASN B O 1
ATOM 2263 N N . THR B 1 153 ? 18.111 17.798 14.194 1.00 26.97 153 THR B N 1
ATOM 2264 C CA . THR B 1 153 ? 17.125 17.113 15.053 1.00 26.14 153 THR B CA 1
ATOM 2265 C C . THR B 1 153 ? 15.755 17.793 15.014 1.00 25.61 153 THR B C 1
ATOM 2266 O O . THR B 1 153 ? 14.709 17.123 15.035 1.00 24.10 153 THR B O 1
ATOM 2270 N N . VAL B 1 154 ? 15.734 19.113 14.960 1.00 23.97 154 VAL B N 1
ATOM 2271 C CA . VAL B 1 154 ? 14.424 19.809 14.899 1.00 22.98 154 VAL B CA 1
ATOM 2272 C C . VAL B 1 154 ? 13.695 19.431 13.633 1.00 23.55 154 VAL B C 1
ATOM 2273 O O . VAL B 1 154 ? 12.450 19.164 13.653 1.00 23.83 154 VAL B O 1
ATOM 2277 N N . CYS B 1 155 ? 14.423 19.485 12.510 1.00 23.17 155 CYS B N 1
ATOM 2278 C CA . CYS B 1 155 ? 13.776 19.249 11.237 1.00 23.61 155 CYS B CA 1
ATOM 2279 C C . CYS B 1 155 ? 13.181 17.830 11.211 1.00 24.59 155 CYS B C 1
ATOM 2280 O O . CYS B 1 155 ? 12.001 17.657 10.846 1.00 23.03 155 CYS B O 1
ATOM 2283 N N . MET B 1 156 ? 13.968 16.807 11.614 1.00 22.30 156 MET B N 1
ATOM 2284 C CA . MET B 1 156 ? 13.396 15.468 11.557 1.00 22.75 156 MET B CA 1
ATOM 2285 C C . MET B 1 156 ? 12.211 15.223 12.547 1.00 23.26 156 MET B C 1
ATOM 2286 O O . MET B 1 156 ? 11.261 14.455 12.253 1.00 22.31 156 MET B O 1
ATOM 2291 N N . ILE B 1 157 ? 12.293 15.809 13.737 1.00 23.79 157 ILE B N 1
ATOM 2292 C CA . ILE B 1 157 ? 11.227 15.667 14.729 1.00 25.29 157 ILE B CA 1
ATOM 2293 C C . ILE B 1 157 ? 9.938 16.326 14.206 1.00 24.62 157 ILE B C 1
ATOM 2294 O O . ILE B 1 157 ? 8.871 15.711 14.285 1.00 25.79 157 ILE B O 1
ATOM 2299 N N . VAL B 1 158 ? 10.048 17.516 13.631 1.00 24.85 158 VAL B N 1
ATOM 2300 C CA . VAL B 1 158 ? 8.893 18.200 13.074 1.00 24.70 158 VAL B CA 1
ATOM 2301 C C . VAL B 1 158 ? 8.314 17.352 11.919 1.00 24.79 158 VAL B C 1
ATOM 2302 O O . VAL B 1 158 ? 7.103 17.156 11.842 1.00 25.92 158 VAL B O 1
ATOM 2306 N N . TYR B 1 159 ? 9.161 16.806 11.042 1.00 23.48 159 TYR B N 1
ATOM 2307 C CA . TYR B 1 159 ? 8.635 16.062 9.899 1.00 22.15 159 TYR B CA 1
ATOM 2308 C C . TYR B 1 159 ? 8.079 14.693 10.259 1.00 22.60 159 TYR B C 1
ATOM 2309 O O . TYR B 1 159 ? 7.181 14.176 9.566 1.00 21.08 159 TYR B O 1
ATOM 2318 N N . GLU B 1 160 ? 8.600 14.111 11.335 1.00 23.22 160 GLU B N 1
ATOM 2319 C CA . GLU B 1 160 ? 7.969 12.884 11.861 1.00 23.19 160 GLU B CA 1
ATOM 2320 C C . GLU B 1 160 ? 6.554 13.165 12.378 1.00 24.85 160 GLU B C 1
ATOM 2321 O O . GLU B 1 160 ? 5.606 12.361 12.103 1.00 23.05 160 GLU B O 1
ATOM 2327 N N . ALA B 1 161 ? 6.380 14.265 13.142 1.00 24.22 161 ALA B N 1
ATOM 2328 C CA . ALA B 1 161 ? 5.005 14.684 13.502 1.00 23.55 161 ALA B CA 1
ATOM 2329 C C . ALA B 1 161 ? 4.136 14.908 12.226 1.00 25.31 161 ALA B C 1
ATOM 2330 O O . ALA B 1 161 ? 2.998 14.375 12.129 1.00 24.95 161 ALA B O 1
ATOM 2332 N N . LEU B 1 162 ? 4.651 15.676 11.254 1.00 23.94 162 LEU B N 1
ATOM 2333 C CA . LEU B 1 162 ? 3.892 15.904 10.018 1.00 24.04 162 LEU B CA 1
ATOM 2334 C C . LEU B 1 162 ? 3.531 14.627 9.309 1.00 24.67 162 LEU B C 1
ATOM 2335 O O . LEU B 1 162 ? 2.399 14.470 8.814 1.00 24.55 162 LEU B O 1
ATOM 2340 N N . ARG B 1 163 ? 4.495 13.708 9.263 1.00 23.27 163 ARG B N 1
ATOM 2341 C CA . ARG B 1 163 ? 4.244 12.453 8.611 1.00 24.52 163 ARG B CA 1
ATOM 2342 C C . ARG B 1 163 ? 3.006 11.742 9.227 1.00 23.99 163 ARG B C 1
ATOM 2343 O O . ARG B 1 163 ? 2.083 11.285 8.512 1.00 23.06 163 ARG B O 1
ATOM 2351 N N . GLN B 1 164 ? 3.018 11.622 10.550 1.00 22.87 164 GLN B N 1
ATOM 2352 C CA . GLN B 1 164 ? 1.911 10.968 11.230 1.00 24.98 164 GLN B CA 1
ATOM 2353 C C . GLN B 1 164 ? 0.588 11.758 11.041 1.00 25.39 164 GLN B C 1
ATOM 2354 O O . GLN B 1 164 ? -0.519 11.171 11.027 1.00 26.64 164 GLN B O 1
ATOM 2360 N N . GLN B 1 165 ? 0.711 13.077 10.919 1.00 24.55 165 GLN B N 1
ATOM 2361 C CA . GLN B 1 165 ? -0.474 13.949 10.709 1.00 25.78 165 GLN B CA 1
ATOM 2362 C C . GLN B 1 165 ? -0.876 14.089 9.235 1.00 25.73 165 GLN B C 1
ATOM 2363 O O . GLN B 1 165 ? -1.664 14.974 8.877 1.00 26.75 165 GLN B O 1
ATOM 2369 N N . ASP B 1 166 ? -0.276 13.283 8.346 1.00 24.32 166 ASP B N 1
ATOM 2370 C CA . ASP B 1 166 ? -0.666 13.307 6.917 1.00 24.89 166 ASP B CA 1
ATOM 2371 C C . ASP B 1 166 ? -0.325 14.645 6.256 1.00 24.98 166 ASP B C 1
ATOM 2372 O O . ASP B 1 166 ? -0.979 15.080 5.278 1.00 25.77 166 ASP B O 1
ATOM 2377 N N . PHE B 1 167 ? 0.708 15.306 6.803 1.00 24.55 167 PHE B N 1
ATOM 2378 C CA . PHE B 1 167 ? 1.192 16.600 6.329 1.00 24.76 167 PHE B CA 1
ATOM 2379 C C . PHE B 1 167 ? 0.122 17.713 6.370 1.00 25.92 167 PHE B C 1
ATOM 2380 O O . PHE B 1 167 ? 0.248 18.746 5.699 1.00 26.63 167 PHE B O 1
ATOM 2388 N N . ILE B 1 168 ? -0.926 17.531 7.176 1.00 24.43 168 ILE B N 1
ATOM 2389 C CA . ILE B 1 168 ? -2.039 18.506 7.076 1.00 26.06 168 ILE B CA 1
ATOM 2390 C C . ILE B 1 168 ? -1.584 19.938 7.422 1.00 26.95 168 ILE B C 1
ATOM 2391 O O . ILE B 1 168 ? -2.086 20.854 6.845 1.00 27.52 168 ILE B O 1
ATOM 2396 N N . GLY B 1 169 ? -0.614 20.103 8.342 1.00 29.25 169 GLY B N 1
ATOM 2397 C CA . GLY B 1 169 ? -0.222 21.480 8.771 1.00 31.05 169 GLY B CA 1
ATOM 2398 C C . GLY B 1 169 ? 0.325 22.315 7.625 1.00 31.74 169 GLY B C 1
ATOM 2399 O O . GLY B 1 169 ? 0.298 23.538 7.690 1.00 31.82 169 GLY B O 1
ATOM 2400 N N . LEU B 1 170 ? 0.850 21.652 6.584 1.00 31.64 170 LEU B N 1
ATOM 2401 C CA . LEU B 1 170 ? 1.319 22.358 5.365 1.00 32.55 170 LEU B CA 1
ATOM 2402 C C . LEU B 1 170 ? 0.226 23.105 4.648 1.00 34.72 170 LEU B C 1
ATOM 2403 O O . LEU B 1 170 ? 0.499 24.083 3.921 1.00 36.16 170 LEU B O 1
ATOM 2408 N N . GLU B 1 171 ? -1.016 22.640 4.807 1.00 34.97 171 GLU B N 1
ATOM 2409 C CA . GLU B 1 171 ? -2.147 23.176 4.050 1.00 35.85 171 GLU B CA 1
ATOM 2410 C C . GLU B 1 171 ? -2.884 24.268 4.797 1.00 38.82 171 GLU B C 1
ATOM 2411 O O . GLU B 1 171 ? -3.757 24.901 4.231 1.00 39.81 171 GLU B O 1
ATOM 2417 N N . LEU B 1 172 ? -2.533 24.522 6.052 1.00 39.98 172 LEU B N 1
ATOM 2418 C CA . LEU B 1 172 ? -3.358 25.378 6.895 1.00 43.80 172 LEU B CA 1
ATOM 2419 C C . LEU B 1 172 ? -2.660 26.705 7.307 1.00 46.22 172 LEU B C 1
ATOM 2420 O O . LEU B 1 172 ? -2.870 27.154 8.422 1.00 46.99 172 LEU B O 1
ATOM 2425 N N . SER B 1 173 ? -1.860 27.315 6.423 1.00 47.80 173 SER B N 1
ATOM 2426 C CA . SER B 1 173 ? -1.199 28.621 6.692 1.00 50.44 173 SER B CA 1
ATOM 2427 C C . SER B 1 173 ? -2.192 29.744 7.102 1.00 53.54 173 SER B C 1
ATOM 2428 O O . SER B 1 173 ? -2.012 30.411 8.119 1.00 54.26 173 SER B O 1
ATOM 2431 N N . HIS B 1 174 ? -3.206 29.957 6.274 1.00 55.49 174 HIS B N 1
ATOM 2432 C CA . HIS B 1 174 ? -4.174 31.013 6.501 1.00 59.41 174 HIS B CA 1
ATOM 2433 C C . HIS B 1 174 ? -5.012 30.722 7.738 1.00 60.37 174 HIS B C 1
ATOM 2434 O O . HIS B 1 174 ? -5.358 31.642 8.488 1.00 62.54 174 HIS B O 1
ATOM 2441 N N . THR B 1 175 ? -5.365 29.452 7.933 1.00 58.99 175 THR B N 1
ATOM 2442 C CA . THR B 1 175 ? -6.270 29.053 9.017 1.00 59.82 175 THR B CA 1
ATOM 2443 C C . THR B 1 175 ? -5.581 29.264 10.386 1.00 58.95 175 THR B C 1
ATOM 2444 O O . THR B 1 175 ? -6.175 29.849 11.306 1.00 60.50 175 THR B O 1
ATOM 2448 N N . TYR B 1 176 ? -4.327 28.820 10.493 1.00 56.70 176 TYR B N 1
ATOM 2449 C CA . TYR B 1 176 ? -3.478 29.088 11.662 1.00 56.52 176 TYR B CA 1
ATOM 2450 C C . TYR B 1 176 ? -3.282 30.587 11.921 1.00 59.30 176 TYR B C 1
ATOM 2451 O O . TYR B 1 176 ? -3.365 31.026 13.073 1.00 60.40 176 TYR B O 1
ATOM 2460 N N . ALA B 1 177 ? -3.051 31.362 10.851 1.00 61.08 177 ALA B N 1
ATOM 2461 C CA . ALA B 1 177 ? -2.908 32.833 10.927 1.00 64.25 177 ALA B CA 1
ATOM 2462 C C . ALA B 1 177 ? -4.081 33.574 11.588 1.00 67.40 177 ALA B C 1
ATOM 2463 O O . ALA B 1 177 ? -5.259 33.344 11.272 1.00 69.81 177 ALA B O 1
#

CATH classification: 3.40.1280.10

B-factor: mean 41.12, std 13.78, range [20.07, 97.8]

Nearest PDB structures (foldseek):
  3l8u-assembly1_A  TM=1.007E+00  e=1.724E-32  Streptococcus mutans UA159
  3l8u-assembly1_B  TM=1.006E+00  e=5.068E-30  Streptococcus mutans UA159
  6qh8-assembly2_D  TM=8.828E-01  e=4.944E-15  Pseudomonas aeruginosa
  6qkv-assembly1_A  TM=8.555E-01  e=4.392E-15  Pseudomonas aeruginosa
  4kgn-assembly4_G  TM=8.534E-01  e=1.636E-12  Burkholderia pseudomallei 1710b

Sequence (307 aa):
LGRNHVVLFQPQIPANTGNIARTCAATNTSLHIIRPMGFPIDDKKMYWDLDVHFYDSLNDFMNICSGKLHLITKFANKTYSDENYDDSEHHYFLFGREDKGLPEEFMRQHSEKALRIPVNDQHVRSLNLSNTVCMIVYEALRQQDFIGLELSHTLGRNHVVLFQPQIPANTGNIARTCAATNTSLHIIRPMGFPIDDKKMLDVHFYDSLNDFMNICSGKLHLITKFANKTYSDENYDDSEHHYFLFGREDKGLPEEFMRQHSEKALRIPVNDQHVRSLNLSNTVCMIVYEALRQQDFIGLELSHTYA

Radius of gyration: 19.11 Å; Cα contacts (8 Å, |Δi|>4): 575; chains: 2; bounding box: 50×50×55 Å

InterPro domains:
  IPR001537 tRNA/rRNA methyltransferase, SpoU type [PF00588] (19-159)
  IPR016914 tRNA (cytidine/uridine-2'-O-)-methyltransferase TrmL [MF_01885] (18-168)
  IPR016914 tRNA (cytidine/uridine-2'-O-)-methyltransferase TrmL [PIRSF029256] (19-169)
  IPR016914 tRNA (cytidine/uridine-2'-O-)-methyltransferase TrmL [PTHR42971] (18-173)
  IPR016914 tRNA (cytidine/uridine-2'-O-)-methyltransferase TrmL [cd18094] (19-165)
  IPR029026 tRNA (guanine-N1-)-methyltransferase, N-terminal [G3DSA:3.40.1280.10] (1-182)
  IPR029028 Alpha/beta knot methyltransferases [SSF75217] (19-169)

Secondary structure (DSSP, 8-state):
---EEEEEES---HHHHHHHHHHHHHHT-EEEEESPPSS---TTT------EEEESSHHHHHHH--SEEEEE-SS-SSBGGGS---SSS-EEEEE-BTTTBS-HHHHHHTGGGEEB----TTT-S---HHHHHHHHHHHHHHHTTTGGGG-S--/---EEEEEES---HHHHHHHHHHHHHHT-EEEEESPPSS---STT---EEEESSHHHHHHH--SEEEEE-SS-SSBGGGS---SSS-EEEEE-BTTTBS-HHHHHHTGGGEEB----TTT-S---HHHHHHHHHHHHHHHTTTGGGG-HHHH-

Foldseek 3Di:
DADEEEEEEQAADPVLVVLLVVLCVQQVYAYEYEDDHNDDDDPVVHPDPHHYYYHPHPVRVVVVDDWAEAEEDLDAPAALLVDQLQDRTHYYYYWYYPPPTDPVVVCVVCRVRYHYHDDDPPPHSDDDNSVVSNVSNVSSCVNNVSVSNVPNPD/DAAEEEEEEQEADVVLVVLLQVLCVQQVYAYEYEDDHNDDDDPVVHHHYYYHPHPVRVVVVDDWAEAEEDLDQPAALLVDQLQDRTHYYYYWAYPPPTDDPVVCVVCNVRYHYHDDDPPPHSDDDNSVVSNVSSVSSCVSNVSVSSVCNVVSD